Protein AF-A0A026WII8-F1 (afdb_monomer)

Secondary structure (DSSP, 8-state):
-HHHHHHHHHH--S--------HHHHHHHHHHHHHHHHHHHHHHHHHHH---TT----------------PPPPPPTT----TTBEEESSSS-EEEEEEEEEEPP-TTS---S-EEEEEEEETTS-EEEEETTS-EE-SS------GGGGGTEEEE-SSBEEE-HHHHHH-HHHHHHHHHHHHHHHHHTT-----TTSSS--

Sequence (202 aa):
MMICFFEKIVCRRGAQSELRIDLTHIYYGKELLPYVKHHYLKTVSQNFINCPAEHQVFEKSSHEEETYPLKPIKRKASMKYAVGMIVKFSPDVTGVIIGWLMRDYNPRVQYAGQIRAYIVLCEDNRIFSISGIHLEKVKTPQPLKNDVLGRYFSAFNGTHYIPNETVKRLYPDDLLYLTNQLSQIVKLRGFRILDTRELQGQ

pLDDT: mean 71.82, std 20.87, range [34.91, 97.31]

Radius of gyration: 23.25 Å; Cα contacts (8 Å, |Δi|>4): 223; chains: 1; bounding box: 36×68×74 Å

Structure (mmCIF, N/CA/C/O backbone):
data_AF-A0A026WII8-F1
#
_entry.id   AF-A0A026WII8-F1
#
loop_
_atom_site.group_PDB
_atom_site.id
_atom_site.type_symbol
_atom_site.label_atom_id
_atom_site.label_alt_id
_atom_site.label_comp_id
_atom_site.label_asym_id
_atom_site.label_entity_id
_atom_site.label_seq_id
_atom_site.pdbx_PDB_ins_code
_atom_site.Cartn_x
_atom_site.Cartn_y
_atom_site.Cartn_z
_atom_site.occupancy
_atom_site.B_iso_or_equiv
_atom_site.auth_seq_id
_atom_site.auth_comp_id
_atom_site.auth_asym_id
_atom_site.auth_atom_id
_atom_site.pdbx_PDB_model_num
ATOM 1 N N . MET A 1 1 ? -1.685 -22.660 -27.971 1.00 41.38 1 MET A N 1
ATOM 2 C CA . MET A 1 1 ? -1.730 -23.401 -26.684 1.00 41.38 1 MET A CA 1
ATOM 3 C C . MET A 1 1 ? -1.117 -22.613 -25.516 1.00 41.38 1 MET A C 1
ATOM 5 O O . MET A 1 1 ? -1.747 -22.553 -24.471 1.00 41.38 1 MET A O 1
ATOM 9 N N . MET A 1 2 ? 0.038 -21.943 -25.687 1.00 34.91 2 MET A N 1
ATOM 10 C CA . MET A 1 2 ? 0.696 -21.146 -24.627 1.00 34.91 2 MET A CA 1
ATOM 11 C C . MET A 1 2 ? -0.091 -19.911 -24.145 1.00 34.91 2 MET A C 1
ATOM 13 O O . MET A 1 2 ? -0.163 -19.678 -22.943 1.00 34.91 2 MET A O 1
ATOM 17 N N . ILE A 1 3 ? -0.738 -19.153 -25.043 1.00 42.28 3 ILE A N 1
ATOM 18 C CA . ILE A 1 3 ? -1.547 -17.978 -24.650 1.00 42.28 3 ILE A CA 1
ATOM 19 C C . ILE A 1 3 ? -2.743 -18.394 -23.792 1.00 42.28 3 ILE A C 1
ATOM 21 O O . ILE A 1 3 ? -2.975 -17.795 -22.752 1.00 42.28 3 ILE A O 1
ATOM 25 N N . CYS A 1 4 ? -3.436 -19.480 -24.149 1.00 37.16 4 CYS A N 1
ATOM 26 C CA . CYS A 1 4 ? -4.535 -20.007 -23.338 1.00 37.16 4 CYS A CA 1
ATOM 27 C C . CYS A 1 4 ? -4.068 -20.510 -21.963 1.00 37.16 4 CYS A C 1
ATOM 29 O O . CYS A 1 4 ? -4.865 -20.552 -21.033 1.00 37.16 4 CYS A O 1
ATOM 31 N N . PHE A 1 5 ? -2.799 -20.909 -21.816 1.00 40.34 5 PHE A N 1
ATOM 32 C CA . PHE A 1 5 ? -2.231 -21.306 -20.527 1.00 40.34 5 PHE A CA 1
ATOM 33 C C . PHE A 1 5 ? -1.920 -20.080 -19.657 1.00 40.34 5 PHE A C 1
ATOM 35 O O . PHE A 1 5 ? -2.303 -20.053 -18.491 1.00 40.34 5 PHE A O 1
ATOM 42 N N . PHE A 1 6 ? -1.333 -19.029 -20.239 1.00 40.75 6 PHE A N 1
ATOM 43 C CA . PHE A 1 6 ? -1.099 -17.752 -19.554 1.00 40.75 6 PHE A CA 1
ATOM 44 C C . PHE A 1 6 ? -2.408 -17.044 -19.183 1.00 40.75 6 PHE A C 1
ATOM 46 O O . PHE A 1 6 ? -2.563 -16.593 -18.052 1.00 40.75 6 PHE A O 1
ATOM 53 N N . GLU A 1 7 ? -3.395 -17.028 -20.082 1.00 40.00 7 GLU A N 1
ATOM 54 C CA . GLU A 1 7 ? -4.745 -16.541 -19.782 1.00 40.00 7 GLU A CA 1
ATOM 55 C C . GLU A 1 7 ? -5.414 -17.386 -18.696 1.00 40.00 7 GLU A C 1
ATOM 57 O O . GLU A 1 7 ? -6.027 -16.825 -17.801 1.00 40.00 7 GLU A O 1
ATOM 62 N N . LYS A 1 8 ? -5.242 -18.714 -18.677 1.00 44.44 8 LYS A N 1
ATOM 63 C CA . LYS A 1 8 ? -5.748 -19.555 -17.577 1.00 44.44 8 LYS A CA 1
ATOM 64 C C . LYS A 1 8 ? -5.049 -19.287 -16.238 1.00 44.44 8 LYS A C 1
ATOM 66 O O . LYS A 1 8 ? -5.700 -19.429 -15.208 1.00 44.44 8 LYS A O 1
ATOM 71 N N . ILE A 1 9 ? -3.772 -18.902 -16.224 1.00 48.31 9 ILE A N 1
ATOM 72 C CA . ILE A 1 9 ? -3.045 -18.524 -14.997 1.00 48.31 9 ILE A CA 1
ATOM 73 C C . ILE A 1 9 ? -3.503 -17.145 -14.500 1.00 48.31 9 ILE A C 1
ATOM 75 O O . ILE A 1 9 ? -3.768 -16.982 -13.313 1.00 48.31 9 ILE A O 1
ATOM 79 N N . VAL A 1 10 ? -3.663 -16.175 -15.404 1.00 45.31 10 VAL A N 1
ATOM 80 C CA . VAL A 1 10 ? -4.098 -14.806 -15.072 1.00 45.31 10 VAL A CA 1
ATOM 81 C C . VAL A 1 10 ? -5.605 -14.735 -14.757 1.00 45.31 10 VAL A C 1
ATOM 83 O O . VAL A 1 10 ? -6.020 -13.915 -13.937 1.00 45.31 10 VAL A O 1
ATOM 86 N N . CYS A 1 11 ? -6.434 -15.602 -15.353 1.00 44.03 11 CYS A N 1
ATOM 87 C CA . CYS A 1 11 ? -7.897 -15.607 -15.205 1.00 44.03 11 CYS A CA 1
ATOM 88 C C . CYS A 1 11 ? -8.459 -16.665 -14.240 1.00 44.03 11 CYS A C 1
ATOM 90 O O . CYS A 1 11 ? -9.682 -16.724 -14.088 1.00 44.03 11 CYS A O 1
ATOM 92 N N . ARG A 1 12 ? -7.647 -17.487 -13.553 1.00 45.19 12 ARG A N 1
ATOM 93 C CA . ARG A 1 12 ? -8.169 -18.385 -12.502 1.00 45.19 12 ARG A CA 1
ATOM 94 C C . ARG A 1 12 ? -8.623 -17.579 -11.275 1.00 45.19 12 ARG A C 1
ATOM 96 O O . ARG A 1 12 ? -7.909 -17.448 -10.285 1.00 45.19 12 ARG A O 1
ATOM 103 N N . ARG A 1 13 ? -9.866 -17.092 -11.310 1.00 48.19 13 ARG A N 1
ATOM 104 C CA . ARG A 1 13 ? -10.667 -16.870 -10.100 1.00 48.19 13 ARG A CA 1
ATOM 105 C C . ARG A 1 13 ? -11.191 -18.229 -9.638 1.00 48.19 13 ARG A C 1
ATOM 107 O O . ARG A 1 13 ? -12.112 -18.764 -10.237 1.00 48.19 13 ARG A O 1
ATOM 114 N N . GLY A 1 14 ? -10.594 -18.752 -8.570 1.00 44.56 14 GLY A N 1
ATOM 115 C CA . GLY A 1 14 ? -11.161 -19.832 -7.761 1.00 44.56 14 GLY A CA 1
ATOM 116 C C . GLY A 1 14 ? -10.923 -21.253 -8.277 1.00 44.56 14 GLY A C 1
ATOM 117 O O . GLY A 1 14 ? -11.651 -21.738 -9.130 1.00 44.56 14 GLY A O 1
ATOM 118 N N . ALA A 1 15 ? -9.936 -21.937 -7.695 1.00 34.94 15 ALA A N 1
ATOM 119 C CA . ALA A 1 15 ? -10.043 -23.311 -7.188 1.00 34.94 15 ALA A CA 1
ATOM 120 C C . ALA A 1 15 ? -8.717 -23.678 -6.499 1.00 34.94 15 ALA A C 1
ATOM 122 O O . ALA A 1 15 ? -7.643 -23.330 -6.982 1.00 34.94 15 ALA A O 1
ATOM 123 N N . GLN A 1 16 ? -8.831 -24.324 -5.343 1.00 43.03 16 GLN A N 1
ATOM 124 C CA . GLN A 1 16 ? -7.827 -24.487 -4.294 1.00 43.03 16 GLN A CA 1
ATOM 125 C C . GLN A 1 16 ? -6.459 -25.048 -4.726 1.00 43.03 16 GLN A C 1
ATOM 127 O O . GLN A 1 16 ? -6.373 -26.104 -5.341 1.00 43.03 16 GLN A O 1
ATOM 132 N N . SER A 1 17 ? -5.397 -24.364 -4.295 1.00 38.56 17 SER A N 1
ATOM 133 C CA . SER A 1 17 ? -4.226 -24.909 -3.586 1.00 38.56 17 SER A CA 1
ATOM 134 C C . SER A 1 17 ? -3.377 -23.714 -3.129 1.00 38.56 17 SER A C 1
ATOM 136 O O . SER A 1 17 ? -3.391 -22.667 -3.774 1.00 38.56 17 SER A O 1
ATOM 138 N N . GLU A 1 18 ? -2.705 -23.856 -1.998 1.00 42.31 18 GLU A N 1
ATOM 139 C CA . GLU A 1 18 ? -2.048 -22.855 -1.144 1.00 42.31 18 GLU A CA 1
ATOM 140 C C . GLU A 1 18 ? -0.829 -22.134 -1.767 1.00 42.31 18 GLU A C 1
ATOM 142 O O . GLU A 1 18 ? 0.189 -21.903 -1.122 1.00 42.31 18 GLU A O 1
ATOM 147 N N . LEU A 1 19 ? -0.905 -21.742 -3.037 1.00 46.34 19 LEU A N 1
ATOM 148 C CA . LEU A 1 19 ? 0.039 -20.804 -3.630 1.00 46.34 19 LEU A CA 1
ATOM 149 C C . LEU A 1 19 ? -0.371 -19.404 -3.187 1.00 46.34 19 LEU A C 1
ATOM 151 O O . LEU A 1 19 ? -1.350 -18.840 -3.673 1.00 46.34 19 LEU A O 1
ATOM 155 N N . ARG A 1 20 ? 0.376 -18.843 -2.236 1.00 54.59 20 ARG A N 1
ATOM 156 C CA . ARG A 1 20 ? 0.315 -17.423 -1.886 1.00 54.59 20 ARG A CA 1
ATOM 157 C C . ARG A 1 20 ? 0.662 -16.622 -3.145 1.00 54.59 20 ARG A C 1
ATOM 159 O O . ARG A 1 20 ? 1.833 -16.433 -3.454 1.00 54.59 20 ARG A O 1
ATOM 166 N N . ILE A 1 21 ? -0.357 -16.251 -3.917 1.00 67.19 21 ILE A N 1
ATOM 167 C CA . ILE A 1 21 ? -0.162 -15.662 -5.241 1.00 67.19 21 ILE A CA 1
ATOM 168 C C . ILE A 1 21 ? 0.461 -14.281 -5.060 1.00 67.19 21 ILE A C 1
ATOM 170 O O . ILE A 1 21 ? -0.118 -13.405 -4.417 1.00 67.19 21 ILE A O 1
ATOM 174 N N . ASP A 1 22 ? 1.660 -14.117 -5.604 1.00 87.25 22 ASP A N 1
ATOM 175 C CA . ASP A 1 22 ? 2.407 -12.874 -5.523 1.00 87.25 22 ASP A CA 1
ATOM 176 C C . ASP A 1 22 ? 1.768 -11.821 -6.441 1.00 87.25 22 ASP A C 1
ATOM 178 O O . ASP A 1 22 ? 1.736 -11.968 -7.667 1.00 87.25 22 ASP A O 1
ATOM 182 N N . LEU A 1 23 ? 1.261 -10.748 -5.833 1.00 85.94 23 LEU A N 1
ATOM 183 C CA . LEU A 1 23 ? 0.620 -9.623 -6.508 1.00 85.94 23 LEU A CA 1
ATOM 184 C C . LEU A 1 23 ? 1.538 -8.990 -7.560 1.00 85.94 23 LEU A C 1
ATOM 186 O O . LEU A 1 23 ? 1.049 -8.545 -8.597 1.00 85.94 23 LEU A O 1
ATOM 190 N N . THR A 1 24 ? 2.853 -8.984 -7.332 1.00 85.44 24 THR A N 1
ATOM 191 C CA . THR A 1 24 ? 3.842 -8.471 -8.284 1.00 85.44 24 THR A CA 1
ATOM 192 C C . THR A 1 24 ? 3.860 -9.299 -9.561 1.00 85.44 24 THR A C 1
ATOM 194 O O . THR A 1 24 ? 3.776 -8.741 -10.656 1.00 85.44 24 THR A O 1
ATOM 197 N N . HIS A 1 25 ? 3.864 -10.626 -9.442 1.00 83.12 25 HIS A N 1
ATOM 198 C CA . HIS A 1 25 ? 3.807 -11.513 -10.603 1.00 83.12 25 HIS A CA 1
ATOM 199 C C . HIS A 1 25 ? 2.474 -11.395 -11.352 1.00 83.12 25 HIS A C 1
ATOM 201 O O . HIS A 1 25 ? 2.468 -11.372 -12.582 1.00 83.12 25 HIS A O 1
ATOM 207 N N . ILE A 1 26 ? 1.350 -11.261 -10.634 1.00 83.19 26 ILE A N 1
ATOM 208 C CA . ILE A 1 26 ? 0.038 -11.022 -11.261 1.00 83.19 26 ILE A CA 1
ATOM 209 C C . ILE A 1 26 ? 0.060 -9.716 -12.060 1.00 83.19 26 ILE A C 1
ATOM 211 O O . ILE A 1 26 ? -0.383 -9.694 -13.209 1.00 83.19 26 ILE A O 1
ATOM 215 N N . TYR A 1 27 ? 0.562 -8.635 -11.458 1.00 87.50 27 TYR A N 1
ATOM 216 C CA . TYR A 1 27 ? 0.594 -7.313 -12.076 1.00 87.50 27 TYR A CA 1
ATOM 217 C C . TYR A 1 27 ? 1.439 -7.311 -13.348 1.00 87.50 27 TYR A C 1
ATOM 219 O O . TYR A 1 27 ? 0.919 -7.012 -14.420 1.00 87.50 27 TYR A O 1
ATOM 227 N N . TYR A 1 28 ? 2.702 -7.738 -13.271 1.00 82.69 28 TYR A N 1
ATOM 228 C CA . TYR A 1 28 ? 3.558 -7.782 -14.458 1.00 82.69 28 TYR A CA 1
ATOM 229 C C . TYR A 1 28 ? 3.072 -8.804 -15.489 1.00 82.69 28 TYR A C 1
ATOM 231 O O . TYR A 1 28 ? 3.185 -8.560 -16.686 1.00 82.69 28 TYR A O 1
ATOM 239 N N . GLY A 1 29 ? 2.447 -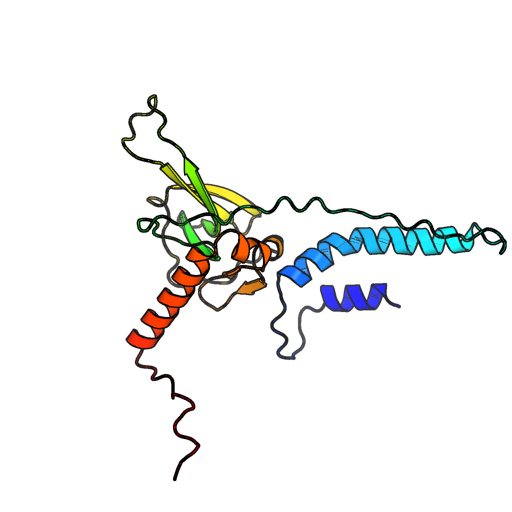9.903 -15.058 1.00 81.00 29 GLY A N 1
ATOM 240 C CA . GLY A 1 29 ? 1.775 -10.831 -15.964 1.00 81.00 29 GLY A CA 1
ATOM 241 C C . GLY A 1 29 ? 0.661 -10.159 -16.775 1.00 81.00 29 GLY A C 1
ATOM 242 O O . GLY A 1 29 ? 0.572 -10.384 -17.981 1.00 81.00 29 GLY A O 1
ATOM 243 N N . LYS A 1 30 ? -0.155 -9.302 -16.145 1.00 83.12 30 LYS A N 1
ATOM 244 C CA . LYS A 1 30 ? -1.197 -8.509 -16.823 1.00 83.12 30 LYS A CA 1
ATOM 245 C C . LYS A 1 30 ? -0.606 -7.438 -17.741 1.00 83.12 30 LYS A C 1
ATOM 247 O O . LYS A 1 30 ? -1.070 -7.320 -18.870 1.00 83.12 30 LYS A O 1
ATOM 252 N N . GLU A 1 31 ? 0.415 -6.710 -17.291 1.00 82.38 31 GLU A N 1
ATOM 253 C CA . GLU A 1 31 ? 1.078 -5.654 -18.077 1.00 82.38 31 GLU A CA 1
ATOM 254 C C . GLU A 1 31 ? 1.795 -6.204 -19.315 1.00 82.38 31 GLU A C 1
ATOM 256 O O . GLU A 1 31 ? 1.774 -5.583 -20.374 1.00 82.38 31 GLU A O 1
ATOM 261 N N . LEU A 1 32 ? 2.403 -7.389 -19.211 1.00 79.62 32 LEU A N 1
ATOM 262 C CA . LEU A 1 32 ? 3.123 -8.023 -20.317 1.00 79.62 32 LEU A CA 1
ATOM 263 C C . LEU A 1 32 ? 2.196 -8.763 -21.286 1.00 79.62 32 LEU A C 1
ATOM 265 O O . LEU A 1 32 ? 2.570 -8.987 -22.439 1.00 79.62 32 LEU A O 1
ATOM 269 N N . LEU A 1 33 ? 0.983 -9.133 -20.863 1.00 77.75 33 LEU A N 1
ATOM 270 C CA . LEU A 1 33 ? 0.059 -9.921 -21.681 1.00 77.75 33 LEU A CA 1
ATOM 271 C C . LEU A 1 33 ? -0.256 -9.272 -23.046 1.00 77.75 33 LEU A C 1
ATOM 273 O O . LEU A 1 33 ? -0.216 -9.996 -24.043 1.00 77.75 33 LEU A O 1
ATOM 277 N N . PRO A 1 34 ? -0.524 -7.954 -23.157 1.00 80.06 34 PRO A N 1
ATOM 278 C CA . PRO A 1 34 ? -0.707 -7.290 -24.445 1.00 80.06 34 PRO A CA 1
ATOM 279 C C . PRO A 1 34 ? 0.519 -7.402 -25.354 1.00 80.06 34 PRO A C 1
ATOM 281 O O . PRO A 1 34 ? 0.360 -7.669 -26.541 1.00 80.06 34 PRO A O 1
ATOM 284 N N . TYR A 1 35 ? 1.730 -7.264 -24.807 1.00 73.62 35 TYR A N 1
ATOM 285 C CA . TYR A 1 35 ? 2.976 -7.360 -25.573 1.00 73.62 35 TYR A CA 1
ATOM 286 C C . TYR A 1 35 ? 3.233 -8.781 -26.058 1.00 73.62 35 TYR A C 1
ATOM 288 O O . TYR A 1 35 ? 3.557 -8.979 -27.225 1.00 73.62 35 TYR A O 1
ATOM 296 N N . VAL A 1 36 ? 3.019 -9.781 -25.200 1.00 75.06 36 VAL A N 1
ATOM 297 C CA . VAL A 1 36 ? 3.140 -11.196 -25.579 1.00 75.06 36 VAL A CA 1
ATOM 298 C C . VAL A 1 36 ? 2.096 -11.556 -26.633 1.00 75.06 36 VAL A C 1
ATOM 300 O O . VAL A 1 36 ? 2.429 -12.223 -27.609 1.00 75.06 36 VAL A O 1
ATOM 303 N N . LYS A 1 37 ? 0.851 -11.080 -26.494 1.00 72.19 37 LYS A N 1
ATOM 304 C CA . LYS A 1 37 ? -0.195 -11.255 -27.513 1.00 72.19 37 LYS A CA 1
ATOM 305 C C . LYS A 1 37 ? 0.191 -10.580 -28.824 1.00 72.19 37 LYS A C 1
ATOM 307 O O . LYS A 1 37 ? 0.116 -11.221 -29.865 1.00 72.19 37 LYS A O 1
ATOM 312 N N . HIS A 1 38 ? 0.633 -9.326 -28.777 1.00 74.12 38 HIS A N 1
ATOM 313 C CA . HIS A 1 38 ? 1.055 -8.582 -29.957 1.00 74.12 38 HIS A CA 1
ATOM 314 C C . HIS A 1 38 ? 2.227 -9.272 -30.654 1.00 74.12 38 HIS A C 1
ATOM 316 O O . HIS A 1 38 ? 2.142 -9.541 -31.846 1.00 74.12 38 HIS A O 1
ATOM 322 N N . HIS A 1 39 ? 3.285 -9.625 -29.921 1.00 64.88 39 HIS A N 1
ATOM 323 C CA . HIS A 1 39 ? 4.454 -10.287 -30.483 1.00 64.88 39 HIS A CA 1
ATOM 324 C C . HIS A 1 39 ? 4.106 -11.676 -31.008 1.00 64.88 39 HIS A C 1
ATOM 326 O O . HIS A 1 39 ? 4.473 -11.980 -32.127 1.00 64.88 39 HIS A O 1
ATOM 332 N N . TYR A 1 40 ? 3.357 -12.502 -30.274 1.00 65.56 40 TYR A N 1
ATOM 333 C CA . TYR A 1 40 ? 2.961 -13.831 -30.747 1.00 65.56 40 TYR A CA 1
ATOM 334 C C . TYR A 1 40 ? 2.080 -13.764 -31.997 1.00 65.56 40 TYR A C 1
ATOM 336 O O . TYR A 1 40 ? 2.335 -14.484 -32.955 1.00 65.56 40 TYR A O 1
ATOM 344 N N . LEU A 1 41 ? 1.075 -12.882 -32.028 1.00 59.03 41 LEU A N 1
ATOM 345 C CA . LEU A 1 41 ? 0.226 -12.696 -33.210 1.00 59.03 41 LEU A CA 1
ATOM 346 C C . LEU A 1 41 ? 1.025 -12.112 -34.382 1.00 59.03 41 LEU A C 1
ATOM 348 O O . LEU A 1 41 ? 0.814 -12.522 -35.522 1.00 59.03 41 LEU A O 1
ATOM 352 N N . LYS A 1 42 ? 1.993 -11.230 -34.103 1.00 59.41 42 LYS A N 1
ATOM 353 C CA . LYS A 1 42 ? 2.952 -10.724 -35.089 1.00 59.41 42 LYS A CA 1
ATOM 354 C C . LYS A 1 42 ? 3.848 -11.849 -35.609 1.00 59.41 42 LYS A C 1
ATOM 356 O O . LYS A 1 42 ? 3.972 -11.969 -36.814 1.00 59.41 42 LYS A O 1
ATOM 361 N N . THR A 1 43 ? 4.392 -12.721 -34.758 1.00 55.75 43 THR A N 1
ATOM 362 C CA . THR A 1 43 ? 5.215 -13.876 -35.159 1.00 55.75 43 THR A CA 1
ATOM 363 C C . THR A 1 43 ? 4.404 -14.881 -35.974 1.00 55.75 43 THR A C 1
ATOM 365 O O . THR A 1 43 ? 4.873 -15.330 -37.008 1.00 55.75 43 THR A O 1
ATOM 368 N N . VAL A 1 44 ? 3.172 -15.203 -35.573 1.00 55.06 44 VAL A N 1
ATOM 369 C CA . VAL A 1 44 ? 2.296 -16.127 -36.315 1.00 55.06 44 VAL A CA 1
ATOM 370 C C . VAL A 1 44 ? 1.899 -15.549 -37.680 1.00 55.06 44 VAL A C 1
ATOM 372 O O . VAL A 1 44 ? 1.921 -16.278 -38.667 1.00 55.06 44 VAL A O 1
ATOM 375 N N . SER A 1 45 ? 1.611 -14.245 -37.758 1.00 50.00 45 SER A N 1
ATOM 376 C CA . SER A 1 45 ? 1.332 -13.548 -39.022 1.00 50.00 45 SER A CA 1
ATOM 377 C C . SER A 1 45 ? 2.578 -13.464 -39.918 1.00 50.00 45 SER A C 1
ATOM 379 O O . SER A 1 45 ? 2.522 -13.780 -41.102 1.00 50.00 45 SER A O 1
ATOM 381 N N . GLN A 1 46 ? 3.745 -13.142 -39.350 1.00 45.34 46 GLN A N 1
ATOM 382 C CA . GLN A 1 46 ? 5.007 -13.041 -40.089 1.00 45.34 46 GLN A CA 1
ATOM 383 C C . GLN A 1 46 ? 5.521 -14.407 -40.575 1.00 45.34 46 GLN A C 1
ATOM 385 O O . GLN A 1 46 ? 6.039 -14.498 -41.685 1.00 45.34 46 GLN A O 1
ATOM 390 N N . ASN A 1 47 ? 5.327 -15.472 -39.787 1.00 55.22 47 ASN A N 1
ATOM 391 C CA . ASN A 1 47 ? 5.654 -16.856 -40.158 1.00 55.22 47 ASN A CA 1
ATOM 392 C C . ASN A 1 47 ? 4.814 -17.356 -41.338 1.00 55.22 47 ASN A C 1
ATOM 394 O O . ASN A 1 47 ? 5.252 -18.240 -42.068 1.00 55.22 47 ASN A O 1
ATOM 398 N N . PHE A 1 48 ? 3.619 -16.797 -41.524 1.00 46.94 48 PHE A N 1
ATOM 399 C CA . PHE A 1 48 ? 2.762 -17.091 -42.666 1.00 46.94 48 PHE A CA 1
ATOM 400 C C . PHE A 1 48 ? 3.172 -16.298 -43.921 1.00 46.94 48 PHE A C 1
ATOM 402 O O . PHE A 1 48 ? 2.963 -16.768 -45.033 1.00 46.94 48 PHE A O 1
ATOM 409 N N . ILE A 1 49 ? 3.775 -15.113 -43.752 1.00 51.22 49 ILE A N 1
ATOM 410 C CA . ILE A 1 49 ? 4.092 -14.187 -44.854 1.00 51.22 49 ILE A CA 1
ATOM 411 C C . ILE A 1 49 ? 5.523 -14.377 -45.417 1.00 51.22 49 ILE A C 1
ATOM 413 O O . ILE A 1 49 ? 5.725 -14.131 -46.601 1.00 51.22 49 ILE A O 1
ATOM 417 N N . ASN A 1 50 ? 6.513 -14.839 -44.633 1.00 54.25 50 ASN A N 1
ATOM 418 C CA . ASN A 1 50 ? 7.946 -14.689 -44.977 1.00 54.25 50 ASN A CA 1
ATOM 419 C C . ASN A 1 50 ? 8.822 -15.973 -44.964 1.00 54.25 50 ASN A C 1
ATOM 421 O O . ASN A 1 50 ? 9.927 -15.941 -44.427 1.00 54.25 50 ASN A O 1
ATOM 425 N N . CYS A 1 51 ? 8.424 -17.103 -45.558 1.00 46.78 51 CYS A N 1
ATOM 426 C CA . CYS A 1 51 ? 9.359 -18.239 -45.705 1.00 46.78 51 CYS A CA 1
ATO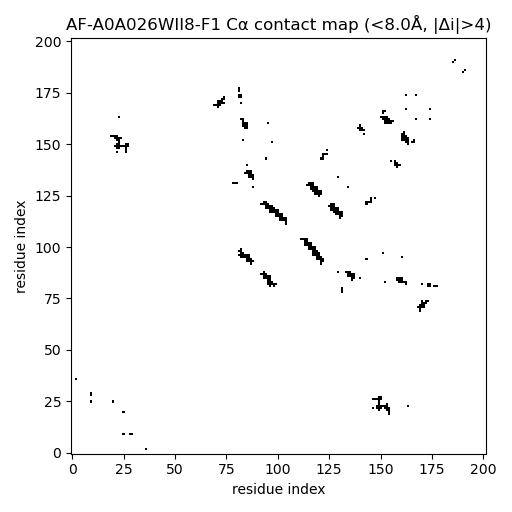M 427 C C . CYS A 1 51 ? 10.021 -18.265 -47.097 1.00 46.78 51 CYS A C 1
ATOM 429 O O . CYS A 1 51 ? 9.392 -18.688 -48.067 1.00 46.78 51 CYS A O 1
ATOM 431 N N . PRO A 1 52 ? 11.283 -17.804 -47.198 1.00 49.22 52 PRO A N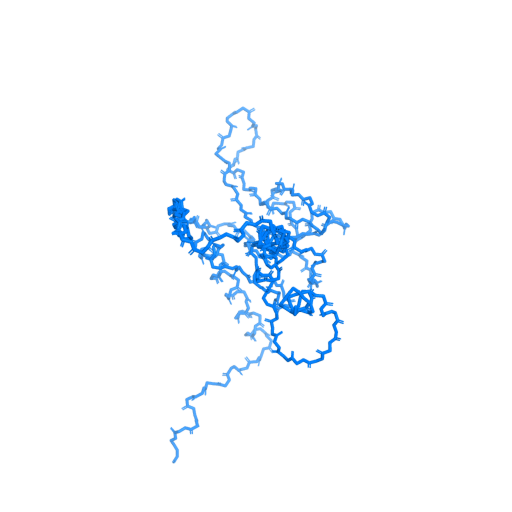 1
ATOM 432 C CA . PRO A 1 52 ? 12.361 -18.674 -47.684 1.00 49.22 52 PRO A CA 1
ATOM 433 C C . PRO A 1 52 ? 13.525 -18.794 -46.684 1.00 49.22 52 PRO A C 1
ATOM 435 O O . PRO A 1 52 ? 13.818 -17.883 -45.910 1.00 49.22 52 PRO A O 1
ATOM 438 N N . ALA A 1 53 ? 14.183 -19.953 -46.711 1.00 51.56 53 ALA A N 1
ATOM 439 C CA . ALA A 1 53 ? 14.950 -20.525 -45.600 1.00 51.56 53 ALA A CA 1
ATOM 440 C C . ALA A 1 53 ? 16.339 -19.911 -45.320 1.00 51.56 53 ALA A C 1
ATOM 442 O O . ALA A 1 53 ? 16.982 -20.289 -44.347 1.00 51.56 53 ALA A O 1
ATOM 443 N N . GLU A 1 54 ? 16.824 -18.982 -46.140 1.00 50.41 54 GLU A N 1
ATOM 444 C CA . GLU A 1 54 ? 18.266 -18.696 -46.227 1.00 50.41 54 GLU A CA 1
ATOM 445 C C . GLU A 1 54 ? 18.715 -17.451 -45.434 1.00 50.41 54 GLU A C 1
ATOM 447 O O . GLU A 1 54 ? 19.907 -17.189 -45.321 1.00 50.41 54 GLU A O 1
ATOM 452 N N . HIS A 1 55 ? 17.786 -16.684 -44.845 1.00 50.78 55 HIS A N 1
ATOM 453 C CA . HIS A 1 55 ? 18.083 -15.358 -44.266 1.00 50.78 55 HIS A CA 1
ATOM 454 C C . HIS A 1 55 ? 17.586 -15.132 -42.825 1.00 50.78 55 HIS A C 1
ATOM 456 O O . HIS A 1 55 ? 17.518 -13.995 -42.360 1.00 50.78 55 HIS A O 1
ATOM 462 N N . GLN A 1 56 ? 17.247 -16.181 -42.074 1.00 49.62 56 GLN A N 1
ATOM 463 C CA . GLN A 1 56 ? 16.807 -16.029 -40.680 1.00 49.62 56 GLN A CA 1
ATOM 464 C C . GLN A 1 56 ? 18.000 -15.902 -39.714 1.00 49.62 56 GLN A C 1
ATOM 466 O O . GLN A 1 56 ? 18.336 -16.844 -39.002 1.00 49.62 56 GLN A O 1
ATOM 471 N N . VAL A 1 57 ? 18.633 -14.725 -39.663 1.00 53.56 57 VAL A N 1
ATOM 472 C CA . VAL A 1 57 ? 19.578 -14.364 -38.590 1.00 53.56 57 VAL A CA 1
ATOM 473 C C . VAL A 1 57 ? 18.882 -13.418 -37.612 1.00 53.56 57 VAL A C 1
ATOM 475 O O . VAL A 1 57 ? 18.348 -12.381 -37.994 1.00 53.56 57 VAL A O 1
ATOM 478 N N . PHE A 1 58 ? 18.849 -13.818 -36.342 1.00 41.75 58 PHE A N 1
ATOM 479 C CA . PHE A 1 58 ? 18.133 -13.142 -35.264 1.00 41.75 58 PHE A CA 1
ATOM 480 C C . PHE A 1 58 ? 19.055 -12.119 -34.586 1.00 41.75 58 PHE A C 1
ATOM 482 O O . PHE A 1 58 ? 19.962 -12.503 -33.847 1.00 41.75 58 PHE A O 1
ATOM 489 N N . GLU A 1 59 ? 18.841 -10.822 -34.816 1.00 48.00 59 GLU A N 1
ATOM 490 C CA . GLU A 1 59 ? 19.518 -9.789 -34.027 1.00 48.00 59 GLU A CA 1
ATOM 491 C C . GLU A 1 59 ? 18.920 -9.713 -32.619 1.00 48.00 59 GLU A C 1
ATOM 493 O O . GLU A 1 59 ? 17.714 -9.570 -32.411 1.00 48.00 59 GLU A O 1
ATOM 498 N N . LYS A 1 60 ? 19.802 -9.840 -31.630 1.00 46.56 60 LYS A N 1
ATOM 499 C CA . LYS A 1 60 ? 19.482 -9.821 -30.207 1.00 46.56 60 LYS A CA 1
ATOM 500 C C . LYS A 1 60 ? 19.439 -8.360 -29.754 1.00 46.56 60 LYS A C 1
ATOM 502 O O . LYS A 1 60 ? 20.485 -7.745 -29.579 1.00 46.56 60 LYS A O 1
ATOM 507 N N . SER A 1 61 ? 18.250 -7.796 -29.553 1.00 37.78 61 SER A N 1
ATOM 508 C CA . SER A 1 61 ? 18.117 -6.460 -28.964 1.00 37.78 61 SER A CA 1
ATOM 509 C C . SER A 1 61 ? 18.382 -6.522 -27.456 1.00 37.78 61 SER A C 1
ATOM 511 O O . SER A 1 61 ? 17.563 -7.027 -26.684 1.00 37.78 61 SER A O 1
ATOM 513 N N . SER A 1 62 ? 19.539 -6.016 -27.036 1.00 41.31 62 SER A N 1
ATOM 514 C CA . SER A 1 62 ? 19.874 -5.714 -25.647 1.00 41.31 62 SER A CA 1
ATOM 515 C C . SER A 1 62 ? 19.087 -4.485 -25.190 1.00 41.31 62 SER A C 1
ATOM 517 O O . SER A 1 62 ? 19.479 -3.350 -25.447 1.00 41.31 62 SER A O 1
ATOM 519 N N . HIS A 1 63 ? 17.967 -4.701 -24.502 1.00 38.22 63 HIS A N 1
ATOM 520 C CA . HIS A 1 63 ? 17.430 -3.670 -23.622 1.00 38.22 63 HIS A CA 1
ATOM 521 C C . HIS A 1 63 ? 18.279 -3.670 -22.353 1.00 38.22 63 HIS A C 1
ATOM 523 O O . HIS A 1 63 ? 18.037 -4.443 -21.427 1.00 38.22 63 HIS A O 1
ATOM 529 N N . GLU A 1 64 ? 19.316 -2.838 -22.340 1.00 39.25 64 GLU A N 1
ATOM 530 C CA . GLU A 1 64 ? 19.955 -2.422 -21.099 1.00 39.25 64 GLU A CA 1
ATOM 531 C C . GLU A 1 64 ? 18.960 -1.516 -20.372 1.00 39.25 64 GLU A C 1
ATOM 533 O O . GLU A 1 64 ? 18.779 -0.343 -20.689 1.00 39.25 64 GLU A O 1
ATOM 538 N N . GLU A 1 65 ? 18.222 -2.111 -19.440 1.00 45.53 65 GLU A N 1
ATOM 539 C CA . GLU A 1 65 ? 17.427 -1.376 -18.469 1.00 45.53 65 GLU A CA 1
ATOM 540 C C . GLU A 1 65 ? 18.427 -0.629 -17.575 1.00 45.53 65 GLU A C 1
ATOM 542 O O . GLU A 1 65 ? 19.042 -1.227 -16.687 1.00 45.53 65 GLU A O 1
ATOM 547 N N . GLU A 1 66 ? 18.657 0.660 -17.850 1.00 38.81 66 GLU A N 1
ATOM 548 C CA . GLU A 1 66 ? 19.476 1.541 -17.012 1.00 38.81 66 GLU A CA 1
ATOM 549 C C . GLU A 1 66 ? 18.871 1.609 -15.602 1.00 38.81 66 GLU A C 1
ATOM 551 O O . GLU A 1 66 ? 18.069 2.476 -15.246 1.00 38.81 66 GLU A O 1
ATOM 556 N N . THR A 1 67 ? 19.244 0.643 -14.770 1.00 43.34 67 THR A N 1
ATOM 557 C CA . THR A 1 67 ? 18.896 0.596 -13.360 1.00 43.34 67 THR A CA 1
ATOM 558 C C . THR A 1 67 ? 19.813 1.580 -12.655 1.00 43.34 67 THR A C 1
ATOM 560 O O . THR A 1 67 ? 20.875 1.206 -12.162 1.00 43.34 67 THR A O 1
ATOM 563 N N . TYR A 1 68 ? 19.426 2.854 -12.600 1.00 42.69 68 TYR A N 1
ATOM 564 C CA . TYR A 1 68 ? 20.054 3.790 -11.672 1.00 42.69 68 TYR A CA 1
ATOM 565 C C . TYR A 1 68 ? 19.856 3.227 -10.259 1.00 42.69 68 TYR A C 1
ATOM 567 O O . TYR A 1 68 ? 18.706 3.088 -9.826 1.00 42.69 68 TYR A O 1
ATOM 575 N N . PRO A 1 69 ? 20.925 2.862 -9.526 1.00 48.50 69 PRO A N 1
ATOM 576 C CA . PRO A 1 69 ? 20.778 2.324 -8.185 1.00 48.50 69 PRO A CA 1
ATOM 577 C C . PRO A 1 69 ? 20.220 3.429 -7.289 1.00 48.50 69 PRO A C 1
ATOM 579 O O . PRO A 1 69 ? 20.941 4.324 -6.839 1.00 48.50 69 PRO A O 1
ATOM 582 N N . LEU A 1 70 ? 18.907 3.388 -7.055 1.00 66.44 70 LEU A N 1
ATOM 583 C CA . LEU A 1 70 ? 18.251 4.293 -6.127 1.00 66.44 70 LEU A CA 1
ATOM 584 C C . LEU A 1 70 ? 18.839 4.025 -4.745 1.00 66.44 70 LEU A C 1
ATOM 586 O O . LEU A 1 70 ? 18.686 2.938 -4.184 1.00 66.44 70 LEU A O 1
ATOM 590 N N . LYS A 1 71 ? 19.556 5.017 -4.212 1.00 78.12 71 LYS A N 1
ATOM 591 C CA . LYS A 1 71 ? 20.106 4.937 -2.861 1.00 78.12 71 LYS A CA 1
ATOM 592 C C . LYS A 1 71 ? 18.951 4.697 -1.879 1.00 78.12 71 LYS A C 1
ATOM 594 O O . LYS A 1 71 ? 17.951 5.415 -1.966 1.00 78.12 71 LYS A O 1
ATOM 599 N N . PRO A 1 72 ? 19.083 3.740 -0.944 1.00 83.81 72 PRO A N 1
ATOM 600 C CA . PRO A 1 72 ? 18.063 3.497 0.065 1.00 83.81 72 PRO A CA 1
ATOM 601 C C . PRO A 1 72 ? 17.715 4.775 0.826 1.00 83.81 72 PRO A C 1
ATOM 603 O O . PRO A 1 72 ? 18.601 5.529 1.249 1.00 83.81 72 PRO A O 1
ATOM 606 N N . ILE A 1 73 ? 16.422 5.017 1.004 1.00 84.81 73 ILE A N 1
ATOM 607 C CA . ILE A 1 73 ? 15.920 6.199 1.691 1.00 84.81 73 ILE A CA 1
ATOM 608 C C . ILE A 1 73 ? 15.904 5.907 3.192 1.00 84.81 73 ILE A C 1
ATOM 610 O O . ILE A 1 73 ? 15.318 4.925 3.644 1.00 84.81 73 ILE A O 1
ATOM 614 N N . LYS A 1 74 ? 16.547 6.781 3.973 1.00 84.50 74 LYS A N 1
ATOM 615 C CA . LYS A 1 74 ? 16.634 6.642 5.432 1.00 84.50 74 LYS A CA 1
ATOM 616 C C . LYS A 1 74 ? 15.410 7.224 6.120 1.00 84.50 74 LYS A C 1
ATOM 618 O O . LYS A 1 74 ? 15.125 8.420 5.986 1.00 84.50 74 LYS A O 1
ATOM 623 N N . ARG A 1 75 ? 14.725 6.401 6.909 1.00 85.56 75 ARG A N 1
ATOM 624 C CA . ARG A 1 75 ? 13.555 6.806 7.692 1.00 85.56 75 ARG A CA 1
ATOM 625 C C . ARG A 1 75 ? 13.968 7.707 8.859 1.00 85.56 75 ARG A C 1
ATOM 627 O O . ARG A 1 75 ? 14.962 7.461 9.539 1.00 85.56 75 ARG A O 1
ATOM 634 N N . LYS A 1 76 ? 13.164 8.731 9.163 1.00 83.88 76 LYS A N 1
ATOM 635 C CA . LYS A 1 76 ? 13.303 9.487 10.422 1.00 83.88 76 LYS A CA 1
ATOM 636 C C . LYS A 1 76 ? 12.530 8.804 11.550 1.00 83.88 76 LYS A C 1
ATOM 638 O O . LYS A 1 76 ? 11.376 8.427 11.366 1.00 83.88 76 LYS A O 1
ATOM 643 N N . ALA A 1 77 ? 13.115 8.743 12.747 1.00 80.69 77 ALA A N 1
ATOM 644 C CA . ALA A 1 77 ? 12.511 8.089 13.916 1.00 80.69 77 ALA A CA 1
ATOM 645 C C . ALA A 1 77 ? 11.114 8.630 14.295 1.00 80.69 77 ALA A C 1
ATOM 647 O O . ALA A 1 77 ? 10.286 7.895 14.819 1.00 80.69 77 ALA A O 1
ATOM 648 N N . SER A 1 78 ? 10.815 9.897 13.984 1.00 80.25 78 SER A N 1
ATOM 649 C CA . SER A 1 78 ? 9.517 10.532 14.260 1.00 80.25 78 SER A CA 1
ATOM 650 C C . SER A 1 78 ? 8.397 10.166 13.277 1.00 80.25 78 SER A C 1
ATOM 652 O O . SER A 1 78 ? 7.264 10.640 13.419 1.00 80.25 78 SER A O 1
ATOM 654 N N . MET A 1 79 ? 8.681 9.361 12.250 1.00 85.12 79 MET A N 1
ATOM 655 C CA . MET A 1 79 ? 7.669 8.920 11.295 1.00 85.12 79 MET A CA 1
ATOM 656 C C . MET A 1 79 ? 6.725 7.899 11.939 1.00 85.12 79 MET A C 1
ATOM 658 O O . MET A 1 79 ? 7.147 6.858 12.438 1.00 85.12 79 MET A O 1
ATOM 662 N N . LYS A 1 80 ? 5.423 8.199 11.890 1.00 89.25 80 LYS A N 1
ATOM 663 C CA . LYS A 1 80 ? 4.356 7.390 12.497 1.00 89.25 80 LYS A CA 1
ATOM 664 C C . LYS A 1 80 ? 3.945 6.179 11.661 1.00 89.25 80 LYS A C 1
ATOM 666 O O . LYS A 1 80 ? 3.496 5.192 12.224 1.00 89.25 80 LYS A O 1
ATOM 671 N N . TYR A 1 81 ? 4.072 6.267 10.338 1.00 93.00 81 TYR A N 1
ATOM 672 C CA . TYR A 1 81 ? 3.569 5.251 9.415 1.00 93.00 81 TYR A CA 1
ATOM 673 C C . TYR A 1 81 ? 4.664 4.752 8.482 1.00 93.00 81 TYR A C 1
ATOM 675 O O . TYR A 1 81 ? 5.636 5.468 8.238 1.00 93.00 81 TYR A O 1
ATOM 683 N N . ALA A 1 82 ? 4.521 3.533 7.985 1.00 94.56 82 ALA A N 1
ATOM 684 C CA . ALA A 1 82 ? 5.466 2.877 7.093 1.00 94.56 82 ALA A CA 1
ATOM 685 C C . ALA A 1 82 ? 4.796 2.507 5.766 1.00 94.56 82 ALA A C 1
ATOM 687 O O . ALA A 1 82 ? 3.574 2.330 5.704 1.00 94.56 82 ALA A O 1
ATOM 688 N N . VAL A 1 83 ? 5.604 2.383 4.717 1.00 95.62 83 VAL A N 1
ATOM 689 C CA . VAL A 1 83 ? 5.188 1.832 3.426 1.00 95.62 83 VAL A CA 1
ATOM 690 C C . VAL A 1 83 ? 4.564 0.451 3.631 1.00 95.62 83 VAL A C 1
ATOM 692 O O . VAL A 1 83 ? 5.086 -0.368 4.378 1.00 95.62 83 VAL A O 1
ATOM 695 N N . GLY A 1 84 ? 3.417 0.213 2.998 1.00 95.62 84 GLY A N 1
ATOM 696 C CA . GLY A 1 84 ? 2.610 -0.999 3.142 1.00 95.62 84 GLY A CA 1
ATOM 697 C C . GLY A 1 84 ? 1.490 -0.904 4.181 1.00 95.62 84 GLY A C 1
ATOM 698 O O . GLY A 1 84 ? 0.590 -1.746 4.173 1.00 95.62 84 GLY A O 1
ATOM 699 N N . MET A 1 85 ? 1.475 0.112 5.053 1.00 96.00 85 MET A N 1
ATOM 700 C CA . MET A 1 85 ? 0.379 0.290 6.015 1.00 96.00 85 MET A CA 1
ATOM 701 C C . MET A 1 85 ? -0.909 0.766 5.338 1.00 96.00 85 MET A C 1
ATOM 703 O O . MET A 1 85 ? -0.880 1.666 4.498 1.00 96.00 85 MET A O 1
ATOM 707 N N . ILE A 1 86 ? -2.040 0.205 5.775 1.00 96.38 86 ILE A N 1
ATOM 708 C CA . ILE A 1 86 ? -3.378 0.662 5.390 1.00 96.38 86 ILE A CA 1
ATOM 709 C C . ILE A 1 86 ? -3.825 1.783 6.334 1.00 96.38 86 ILE A C 1
ATOM 711 O O . ILE A 1 86 ? -3.833 1.629 7.562 1.00 96.38 86 ILE A O 1
ATOM 715 N N . VAL A 1 87 ? -4.192 2.916 5.746 1.00 96.31 87 VAL A N 1
ATOM 716 C CA . VAL A 1 87 ? -4.571 4.152 6.433 1.00 96.31 87 VAL A CA 1
ATOM 717 C C . VAL A 1 87 ? -5.838 4.739 5.826 1.00 96.31 87 VAL A C 1
ATOM 719 O O . VAL A 1 87 ? -6.192 4.441 4.686 1.00 96.31 87 VAL A O 1
ATOM 722 N N . LYS A 1 88 ? -6.502 5.604 6.585 1.00 95.56 88 LYS A N 1
ATOM 723 C CA . LYS A 1 88 ? -7.609 6.435 6.111 1.00 95.56 88 LYS A CA 1
ATOM 724 C C . LYS A 1 88 ? -7.341 7.899 6.451 1.00 95.56 88 LYS A C 1
ATOM 726 O O . LYS A 1 88 ? -6.658 8.184 7.435 1.00 95.56 88 LYS A O 1
ATOM 731 N N . PHE A 1 89 ? -7.855 8.808 5.635 1.00 91.69 89 PHE A N 1
ATOM 732 C CA . PHE A 1 89 ? -7.804 10.260 5.883 1.00 91.69 89 PHE A CA 1
ATOM 733 C C . PHE A 1 89 ? -9.180 10.926 5.808 1.00 91.69 89 PHE A C 1
ATOM 735 O O . PHE A 1 89 ? -9.338 12.081 6.187 1.00 91.69 89 PHE A O 1
ATOM 742 N N . SER A 1 90 ? -10.184 10.186 5.349 1.00 89.00 90 SER A N 1
ATOM 743 C CA . SER A 1 90 ? -11.597 10.501 5.500 1.00 89.00 90 SER A CA 1
ATOM 744 C C . SER A 1 90 ? -12.337 9.214 5.897 1.00 89.00 90 SER A C 1
ATOM 746 O O . SER A 1 90 ? -11.757 8.128 5.792 1.00 89.00 90 SER A O 1
ATOM 748 N N . PRO A 1 91 ? -13.586 9.300 6.387 1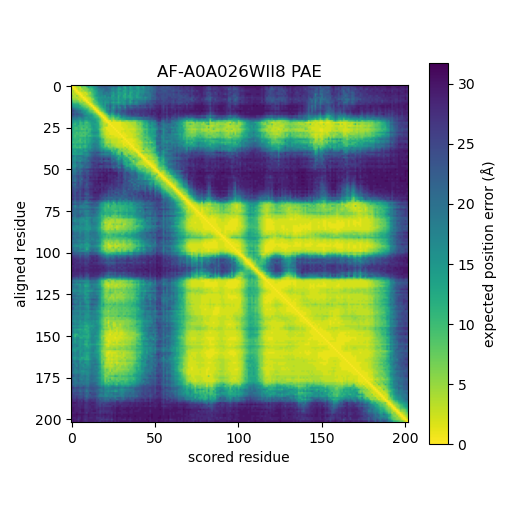.00 86.50 91 PRO A N 1
ATOM 749 C CA . PRO A 1 91 ? -14.348 8.124 6.812 1.00 86.50 91 PRO A CA 1
ATOM 750 C C . PRO A 1 91 ? -14.469 7.043 5.731 1.00 86.50 91 PRO A C 1
ATOM 752 O O . PRO A 1 91 ? -14.359 5.862 6.052 1.00 86.50 91 PRO A O 1
ATOM 755 N N . ASP A 1 92 ? -14.601 7.461 4.470 1.00 87.62 92 ASP A N 1
ATOM 756 C CA . ASP A 1 92 ? -14.911 6.575 3.344 1.00 87.62 92 ASP A CA 1
ATOM 757 C C . ASP A 1 92 ? -13.709 6.289 2.434 1.00 87.62 92 ASP A C 1
ATOM 759 O O . ASP A 1 92 ? -13.796 5.453 1.537 1.00 87.62 92 ASP A O 1
ATOM 763 N N . VAL A 1 93 ? -12.571 6.962 2.646 1.00 90.38 93 VAL A N 1
ATOM 764 C CA . VAL A 1 93 ? -11.388 6.795 1.794 1.00 90.38 93 VAL A CA 1
ATOM 765 C C . VAL A 1 93 ? -10.273 6.106 2.561 1.00 90.38 93 VAL A C 1
ATOM 767 O O . VAL A 1 93 ? -9.617 6.679 3.436 1.00 90.38 93 VAL A O 1
ATOM 770 N N . THR A 1 94 ? -10.038 4.858 2.167 1.00 94.88 94 THR A N 1
ATOM 771 C CA . THR A 1 94 ? -8.933 4.026 2.639 1.00 94.88 94 THR A CA 1
ATOM 772 C C . THR A 1 94 ? -7.892 3.878 1.532 1.00 94.88 94 THR A C 1
ATOM 774 O O . THR A 1 94 ? -8.215 3.857 0.343 1.00 94.88 94 THR A O 1
ATOM 777 N N . GLY A 1 95 ? -6.626 3.764 1.910 1.00 96.31 95 GLY A N 1
ATOM 778 C CA . GLY A 1 95 ? -5.550 3.488 0.972 1.00 96.31 95 GLY A CA 1
ATOM 779 C C . GLY A 1 95 ? -4.326 2.905 1.654 1.00 96.31 95 GLY A C 1
ATOM 780 O O . GLY A 1 95 ? -4.255 2.801 2.880 1.00 96.31 95 GLY A O 1
ATOM 781 N N . VAL A 1 96 ? -3.352 2.513 0.846 1.00 97.31 96 VAL A N 1
ATOM 782 C CA . VAL A 1 96 ? -2.070 1.991 1.313 1.00 97.31 96 VAL A CA 1
ATOM 783 C C . VAL A 1 96 ? -0.967 3.006 1.066 1.00 97.31 96 VAL A C 1
ATOM 785 O O . VAL A 1 96 ? -0.911 3.654 0.022 1.00 97.31 96 VAL A O 1
ATOM 788 N N . ILE A 1 97 ? -0.066 3.151 2.031 1.00 96.88 97 ILE A N 1
ATOM 789 C CA . ILE A 1 97 ? 1.110 4.004 1.873 1.00 96.88 97 ILE A CA 1
ATOM 790 C C . ILE A 1 97 ? 2.089 3.315 0.921 1.00 96.88 97 ILE A C 1
ATOM 792 O O . ILE A 1 97 ? 2.619 2.260 1.256 1.00 96.88 97 ILE A O 1
ATOM 796 N N . ILE A 1 98 ? 2.357 3.917 -0.236 1.00 95.69 98 ILE A N 1
ATOM 797 C CA . ILE A 1 98 ? 3.321 3.410 -1.234 1.00 95.69 98 ILE A CA 1
ATOM 798 C C . ILE A 1 98 ? 4.682 4.111 -1.164 1.00 95.69 98 ILE A C 1
ATOM 800 O O . ILE A 1 98 ? 5.643 3.676 -1.789 1.00 95.69 98 ILE A O 1
ATOM 804 N N . GLY A 1 99 ? 4.770 5.198 -0.400 1.00 92.38 99 GLY A N 1
ATOM 805 C CA . GLY A 1 99 ? 5.988 5.976 -0.228 1.00 92.38 99 GLY A CA 1
ATOM 806 C C . GLY A 1 99 ? 5.753 7.183 0.667 1.00 92.38 99 GLY A C 1
ATOM 807 O O . GLY A 1 99 ? 4.651 7.417 1.167 1.00 92.38 99 GLY A O 1
ATOM 808 N N . TRP A 1 100 ? 6.793 7.979 0.862 1.00 89.81 100 TRP A N 1
ATOM 809 C CA . TRP A 1 100 ? 6.717 9.241 1.585 1.00 89.81 100 TRP A CA 1
ATOM 810 C C . TRP A 1 100 ? 7.768 10.215 1.062 1.00 89.81 100 TRP A C 1
ATOM 812 O O . TRP A 1 100 ? 8.796 9.816 0.519 1.00 89.81 100 TRP A O 1
ATOM 822 N N . LEU A 1 101 ? 7.481 11.503 1.221 1.00 82.31 101 LEU A N 1
ATOM 823 C CA . LEU A 1 101 ? 8.327 12.611 0.804 1.00 82.31 101 LEU A CA 1
ATOM 824 C C . LEU A 1 101 ? 8.582 13.516 2.006 1.00 82.31 101 LEU A C 1
ATOM 826 O O . LEU A 1 101 ? 7.661 13.886 2.744 1.00 82.31 101 LEU A O 1
ATOM 830 N N . MET A 1 102 ? 9.841 13.903 2.169 1.00 74.19 102 MET A N 1
ATOM 831 C CA . MET A 1 102 ? 10.218 15.008 3.038 1.00 74.19 102 MET A CA 1
ATOM 832 C C . MET A 1 102 ? 10.161 16.266 2.179 1.00 74.19 102 MET A C 1
ATOM 834 O O . MET A 1 102 ? 10.952 16.396 1.249 1.00 74.19 102 MET A O 1
ATOM 838 N N . ARG A 1 103 ? 9.220 17.176 2.438 1.00 61.72 103 ARG A N 1
ATOM 839 C CA . ARG A 1 103 ? 9.316 18.513 1.846 1.00 61.72 103 ARG A CA 1
ATOM 840 C C . ARG A 1 103 ? 10.213 19.354 2.735 1.00 61.72 103 ARG A C 1
ATOM 842 O O . ARG A 1 103 ? 9.959 19.474 3.939 1.00 61.72 103 ARG A O 1
ATOM 849 N N . ASP A 1 104 ? 11.256 19.910 2.137 1.00 54.16 104 ASP A N 1
ATOM 850 C CA . ASP A 1 104 ? 12.065 20.913 2.805 1.00 54.16 104 ASP A CA 1
ATOM 851 C C . ASP A 1 104 ? 11.209 22.140 3.126 1.00 54.16 104 ASP A C 1
ATOM 853 O O . ASP A 1 104 ? 10.206 22.435 2.470 1.00 54.16 104 ASP A O 1
ATOM 857 N N . TYR A 1 105 ? 11.572 22.788 4.227 1.00 48.66 105 TYR A N 1
ATOM 858 C CA . TYR A 1 105 ? 10.896 23.950 4.781 1.00 48.66 105 TYR A CA 1
ATOM 859 C C . TYR A 1 105 ? 10.704 25.031 3.704 1.00 48.66 105 TYR A C 1
ATOM 861 O O . TYR A 1 105 ? 11.679 25.516 3.135 1.00 48.66 105 TYR A O 1
ATOM 869 N N . ASN A 1 106 ? 9.453 25.412 3.421 1.00 50.72 106 ASN A N 1
ATOM 870 C CA . ASN A 1 106 ? 9.153 26.565 2.576 1.00 50.72 106 ASN A CA 1
ATOM 871 C C . ASN A 1 106 ? 9.013 27.805 3.476 1.00 50.72 106 ASN A C 1
ATOM 873 O O . ASN A 1 106 ? 7.998 27.919 4.163 1.00 50.72 106 ASN A O 1
ATOM 877 N N . PRO A 1 107 ? 9.965 28.756 3.455 1.00 52.16 107 PRO A N 1
ATOM 878 C CA . PRO A 1 107 ? 9.928 29.935 4.321 1.00 52.16 107 PRO A CA 1
ATOM 879 C C . PRO A 1 107 ? 8.751 30.886 4.038 1.00 52.16 107 PRO A C 1
ATOM 881 O O . PRO A 1 107 ? 8.498 31.782 4.836 1.00 52.16 107 PRO A O 1
ATOM 884 N N . ARG A 1 108 ? 8.019 30.713 2.924 1.00 56.12 108 ARG A N 1
ATOM 885 C CA . ARG A 1 108 ? 6.836 31.525 2.576 1.00 56.12 108 ARG A CA 1
ATOM 886 C C . ARG A 1 108 ? 5.523 30.986 3.151 1.00 56.12 108 ARG A C 1
ATOM 888 O O . ARG A 1 108 ? 4.490 31.629 2.997 1.00 56.12 108 ARG A O 1
ATOM 895 N N . VAL A 1 109 ? 5.541 29.813 3.784 1.00 55.47 109 VAL A N 1
ATOM 896 C CA . VAL A 1 109 ? 4.362 29.196 4.402 1.00 55.47 109 VAL A CA 1
ATOM 897 C C . VAL A 1 109 ? 4.607 29.142 5.909 1.00 55.47 109 VAL A C 1
ATOM 899 O O . VAL A 1 109 ? 5.570 28.522 6.348 1.00 55.47 109 VAL A O 1
ATOM 902 N N . GLN A 1 110 ? 3.747 29.782 6.709 1.00 45.59 110 GLN A N 1
ATOM 903 C CA . GLN A 1 110 ? 3.843 29.854 8.179 1.00 45.59 110 GLN A CA 1
ATOM 904 C C . GLN A 1 110 ? 3.523 28.515 8.881 1.00 45.59 110 GLN A C 1
ATOM 906 O O . GLN A 1 110 ? 2.767 28.464 9.846 1.00 45.59 110 GLN A O 1
ATOM 911 N N . TYR A 1 111 ? 4.104 27.408 8.423 1.00 50.44 111 TYR A N 1
ATOM 912 C CA . TYR A 1 111 ? 4.169 26.175 9.200 1.00 50.44 111 TYR A CA 1
ATOM 913 C C . TYR A 1 111 ? 5.624 25.936 9.587 1.00 50.44 111 TYR A C 1
ATOM 915 O O . TYR A 1 111 ? 6.451 25.523 8.775 1.00 50.44 111 TYR A O 1
ATOM 923 N N . ALA A 1 112 ? 5.940 26.199 10.853 1.00 41.56 112 ALA A N 1
ATOM 924 C CA . ALA A 1 112 ? 7.214 25.839 11.454 1.00 41.56 112 ALA A CA 1
ATOM 925 C C . ALA A 1 112 ? 7.330 24.304 11.525 1.00 41.56 112 ALA A C 1
ATOM 927 O O . ALA A 1 112 ? 6.920 23.674 12.497 1.00 41.56 112 ALA A O 1
ATOM 928 N N . GLY A 1 113 ? 7.839 23.676 10.464 1.00 52.78 113 GLY A N 1
ATOM 929 C CA . GLY A 1 113 ? 8.121 22.244 10.463 1.00 52.78 113 GLY A CA 1
ATOM 930 C C . GLY A 1 113 ? 8.317 21.635 9.078 1.00 52.78 113 GLY A C 1
ATOM 931 O O . GLY A 1 113 ? 7.651 21.989 8.112 1.00 52.78 113 GLY A O 1
ATOM 932 N N . GLN A 1 114 ? 9.224 20.662 8.998 1.00 58.81 114 GLN A N 1
ATOM 933 C CA . GLN A 1 114 ? 9.429 19.829 7.814 1.00 58.81 114 GLN A CA 1
ATOM 934 C C . GLN A 1 114 ? 8.139 19.045 7.511 1.00 58.81 114 GLN A C 1
ATOM 936 O O . GLN A 1 114 ? 7.717 18.212 8.324 1.00 58.81 114 GLN A O 1
ATOM 941 N N . ILE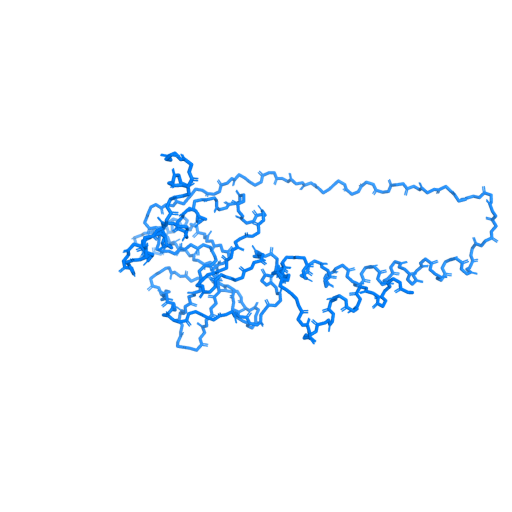 A 1 115 ? 7.490 19.312 6.372 1.00 57.62 115 ILE A N 1
ATOM 942 C CA . ILE A 1 115 ? 6.216 18.666 6.029 1.00 57.62 115 ILE A CA 1
ATOM 943 C C . ILE A 1 115 ? 6.506 17.226 5.602 1.00 57.62 115 ILE A C 1
ATOM 945 O O . ILE A 1 115 ? 7.145 16.967 4.582 1.00 57.62 115 ILE A O 1
ATOM 949 N N . ARG A 1 116 ? 6.021 16.281 6.413 1.00 74.19 116 ARG A N 1
ATOM 950 C CA . ARG A 1 116 ? 6.074 14.840 6.148 1.00 74.19 116 ARG A CA 1
ATOM 951 C C . ARG A 1 116 ? 4.803 14.429 5.425 1.00 74.19 116 ARG A C 1
ATOM 953 O O . ARG A 1 116 ? 3.760 14.279 6.069 1.00 74.19 116 ARG A O 1
ATOM 960 N N . ALA A 1 117 ? 4.895 14.264 4.113 1.00 85.31 117 ALA A N 1
ATOM 961 C CA . ALA A 1 117 ? 3.773 13.822 3.303 1.00 85.31 117 ALA A CA 1
ATOM 962 C C . ALA A 1 117 ? 3.938 12.342 2.950 1.00 85.31 117 ALA A C 1
ATOM 964 O O . ALA A 1 117 ? 4.964 11.930 2.413 1.00 85.31 117 ALA A O 1
ATOM 965 N N . TYR A 1 118 ? 2.925 11.544 3.250 1.00 91.69 118 TYR A N 1
ATOM 966 C CA . TYR A 1 118 ? 2.827 10.158 2.817 1.00 91.69 118 TYR A CA 1
ATOM 967 C C . TYR A 1 118 ? 2.115 10.108 1.470 1.00 91.69 118 TYR A C 1
ATOM 969 O O . TYR A 1 118 ? 1.161 10.851 1.242 1.00 91.69 118 TYR A O 1
ATOM 977 N N . ILE A 1 119 ? 2.588 9.237 0.588 1.00 93.62 119 ILE A N 1
ATOM 978 C CA . ILE A 1 119 ? 1.963 8.949 -0.697 1.00 93.62 119 ILE A CA 1
ATOM 979 C C . ILE A 1 119 ? 1.036 7.756 -0.479 1.00 93.62 119 ILE A C 1
ATOM 981 O O . ILE A 1 119 ? 1.503 6.656 -0.180 1.00 93.62 119 ILE A O 1
ATOM 985 N N . VAL A 1 120 ? -0.267 7.986 -0.592 1.00 95.12 120 VAL A N 1
ATOM 986 C CA . VAL A 1 120 ? -1.317 6.998 -0.336 1.00 95.12 120 VAL A CA 1
ATOM 987 C C . VAL A 1 120 ? -1.985 6.630 -1.654 1.00 95.12 120 VAL A C 1
ATOM 989 O O . VAL A 1 120 ? -2.488 7.513 -2.341 1.00 95.12 120 VAL A O 1
ATOM 992 N N . LEU A 1 121 ? -1.989 5.342 -1.994 1.00 96.00 121 LEU A N 1
ATOM 993 C CA . LEU A 1 121 ? -2.708 4.778 -3.135 1.00 96.00 121 LEU A CA 1
ATOM 994 C C . LEU A 1 121 ? -4.039 4.192 -2.654 1.00 96.00 121 LEU A C 1
ATOM 996 O O . LEU A 1 121 ? -4.062 3.284 -1.818 1.00 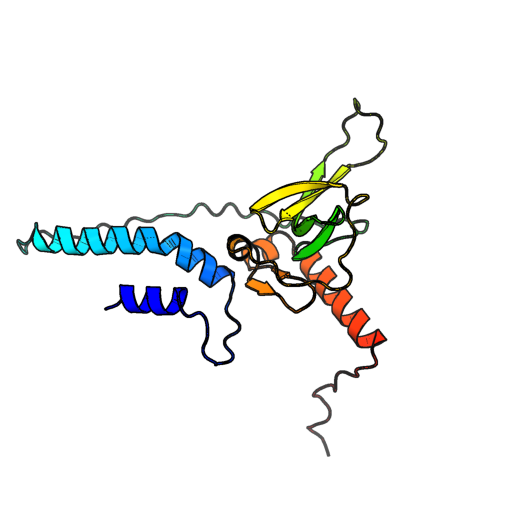96.00 121 LEU A O 1
ATOM 1000 N N . CYS A 1 122 ? -5.137 4.735 -3.163 1.00 93.81 122 CYS A N 1
ATOM 1001 C CA . CYS A 1 122 ? -6.499 4.332 -2.830 1.00 93.81 122 CYS A CA 1
ATOM 1002 C C . CYS A 1 122 ? -6.999 3.188 -3.722 1.00 93.81 122 CYS A C 1
ATOM 1004 O O . CYS A 1 122 ? -6.389 2.838 -4.735 1.00 93.81 122 CYS A O 1
ATOM 1006 N N . GLU A 1 123 ? -8.120 2.579 -3.333 1.00 91.44 123 GLU A N 1
ATOM 1007 C CA . GLU A 1 123 ? -8.732 1.475 -4.086 1.00 91.44 123 GLU A CA 1
ATOM 1008 C C . GLU A 1 123 ? -9.141 1.890 -5.510 1.00 91.44 123 GLU A C 1
ATOM 1010 O O . GLU A 1 123 ? -8.973 1.119 -6.448 1.00 91.44 123 GLU A O 1
ATOM 1015 N N . ASP A 1 124 ? -9.568 3.141 -5.686 1.00 89.81 124 ASP A N 1
ATOM 1016 C CA . ASP A 1 124 ? -9.976 3.749 -6.959 1.00 89.81 124 ASP A CA 1
ATOM 1017 C C . ASP A 1 124 ? -8.799 4.209 -7.845 1.00 89.81 124 ASP A C 1
ATOM 1019 O O . ASP A 1 124 ? -8.979 5.018 -8.756 1.00 89.81 124 ASP A O 1
ATOM 1023 N N . ASN A 1 125 ? -7.585 3.712 -7.581 1.00 89.00 125 ASN A N 1
ATOM 1024 C CA . ASN A 1 125 ? -6.328 4.087 -8.241 1.00 89.00 125 ASN A CA 1
ATOM 1025 C C . ASN A 1 125 ? -5.892 5.548 -8.060 1.00 89.00 125 ASN A C 1
ATOM 1027 O O . ASN A 1 125 ? -4.897 5.963 -8.662 1.00 89.00 125 ASN A O 1
ATOM 1031 N N . ARG A 1 126 ? -6.572 6.340 -7.224 1.00 91.50 126 ARG A N 1
ATOM 1032 C CA . ARG A 1 126 ? -6.125 7.706 -6.939 1.00 91.50 126 ARG A CA 1
ATOM 1033 C C . ARG A 1 126 ? -4.946 7.698 -5.977 1.00 91.50 126 ARG A C 1
ATOM 1035 O O . ARG A 1 126 ? -4.890 6.913 -5.031 1.00 91.50 126 ARG A O 1
ATOM 1042 N N . ILE A 1 127 ? -4.007 8.607 -6.223 1.00 92.06 127 ILE A N 1
ATOM 1043 C CA . ILE A 1 127 ? -2.833 8.816 -5.378 1.00 92.06 127 ILE A CA 1
ATOM 1044 C C . ILE A 1 127 ? -2.968 10.163 -4.679 1.00 92.06 127 ILE A C 1
ATOM 1046 O O . ILE A 1 127 ? -3.164 11.191 -5.326 1.00 92.06 127 ILE A O 1
ATOM 1050 N N . PHE A 1 128 ? -2.805 10.162 -3.360 1.00 91.06 128 PHE A N 1
ATOM 1051 C CA . PHE A 1 128 ? -2.852 11.362 -2.537 1.00 91.06 128 PHE A CA 1
ATOM 1052 C C . PHE A 1 128 ? -1.538 11.586 -1.796 1.00 91.06 128 PHE A C 1
ATOM 1054 O O . PHE A 1 128 ? -0.903 10.647 -1.322 1.00 91.06 128 PHE A O 1
ATOM 1061 N N . SER A 1 129 ? -1.154 12.854 -1.651 1.00 90.62 129 SER A N 1
ATOM 1062 C CA . SER A 1 129 ? -0.048 13.273 -0.790 1.00 90.62 129 SER A CA 1
ATOM 1063 C C . SER A 1 129 ? -0.626 13.867 0.492 1.00 90.62 129 SER A C 1
ATOM 1065 O O . SER A 1 129 ? -1.137 14.986 0.482 1.00 90.62 129 SER A O 1
ATOM 1067 N N . ILE A 1 130 ? -0.593 13.103 1.586 1.00 88.38 130 ILE A N 1
ATOM 1068 C CA . ILE A 1 130 ? -1.295 13.438 2.832 1.00 88.38 130 ILE A CA 1
ATOM 1069 C C . ILE A 1 130 ? -0.299 13.607 3.978 1.00 88.38 130 ILE A C 1
ATOM 1071 O O . ILE A 1 130 ? 0.590 12.781 4.186 1.00 88.38 130 ILE A O 1
ATOM 1075 N N . SER A 1 131 ? -0.456 14.676 4.759 1.00 87.88 131 SER A N 1
ATOM 1076 C CA . SER A 1 131 ? 0.341 14.873 5.972 1.00 87.88 131 SER A CA 1
ATOM 1077 C C . SER A 1 131 ? 0.046 13.788 7.007 1.00 87.88 131 SER A C 1
ATOM 1079 O O . SER A 1 131 ? -1.110 13.453 7.255 1.00 87.88 131 SER A O 1
ATOM 1081 N N . GLY A 1 132 ? 1.081 13.295 7.690 1.00 85.00 132 GLY A N 1
ATOM 1082 C CA . GLY A 1 132 ? 0.934 12.267 8.728 1.00 85.00 132 GLY A CA 1
ATOM 1083 C C . GLY A 1 132 ? 0.012 12.618 9.897 1.00 85.00 132 GLY A C 1
ATOM 1084 O O . GLY A 1 132 ? -0.371 11.722 10.640 1.00 85.00 132 GLY A O 1
ATOM 1085 N N . ILE A 1 133 ? -0.310 13.897 10.095 1.00 87.56 133 ILE A N 1
ATOM 1086 C CA . ILE A 1 133 ? -1.262 14.338 11.126 1.00 87.56 133 ILE A CA 1
ATOM 1087 C C . ILE A 1 133 ? -2.723 14.089 10.727 1.00 87.56 133 ILE A C 1
ATOM 1089 O O . ILE A 1 133 ? -3.563 13.991 11.608 1.00 87.56 133 ILE A O 1
ATOM 1093 N N . HIS A 1 134 ? -3.008 13.967 9.427 1.00 89.88 134 HIS A N 1
ATOM 1094 C CA . HIS A 1 134 ? -4.351 13.729 8.882 1.00 89.88 134 HIS A CA 1
ATOM 1095 C C . HIS A 1 134 ? -4.590 12.258 8.519 1.00 89.88 134 HIS A C 1
ATOM 1097 O O . HIS A 1 134 ? -5.636 11.915 7.983 1.00 89.88 134 HIS A O 1
ATOM 1103 N N . LEU A 1 135 ? -3.603 11.392 8.757 1.00 92.62 135 LEU A N 1
ATOM 1104 C CA . LEU A 1 135 ? -3.748 9.957 8.568 1.00 92.62 135 LEU A CA 1
ATOM 1105 C C . LEU A 1 135 ? 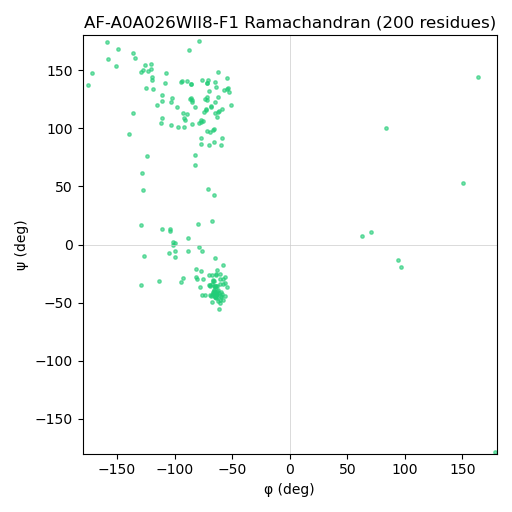-4.138 9.292 9.877 1.00 92.62 135 LEU A C 1
ATOM 1107 O O . LEU A 1 135 ? -3.543 9.567 10.923 1.00 92.62 135 LEU A O 1
ATOM 1111 N N . GLU A 1 136 ? -5.037 8.326 9.773 1.00 94.94 136 GLU A N 1
ATOM 1112 C CA . GLU A 1 136 ? -5.403 7.408 10.840 1.00 94.94 136 GLU A CA 1
ATOM 1113 C C . GLU A 1 136 ? -5.119 5.963 10.422 1.00 94.94 136 GLU A C 1
ATOM 1115 O O . GLU A 1 136 ? -5.356 5.560 9.279 1.00 94.94 136 GLU A O 1
ATOM 1120 N N . LYS A 1 137 ? -4.642 5.152 11.371 1.00 92.81 137 LYS A N 1
ATOM 1121 C CA . LYS A 1 137 ? -4.486 3.707 11.171 1.00 92.81 137 LYS A CA 1
ATOM 1122 C C . LYS A 1 137 ? -5.863 3.045 11.109 1.00 92.81 137 LYS A C 1
ATOM 1124 O O . LYS A 1 137 ? -6.698 3.251 11.992 1.00 92.81 137 LYS A O 1
ATOM 1129 N N . VAL A 1 138 ? -6.079 2.191 10.112 1.00 93.69 138 VAL A N 1
ATOM 1130 C CA . VAL A 1 138 ? -7.298 1.378 10.044 1.00 93.69 138 VAL A CA 1
ATOM 1131 C C . VAL A 1 138 ? -7.245 0.290 11.121 1.00 93.69 138 VAL A C 1
ATOM 1133 O O . VAL A 1 138 ? -6.269 -0.453 11.217 1.00 93.69 138 VAL A O 1
ATOM 1136 N N . LYS A 1 139 ? -8.293 0.205 11.952 1.00 90.19 139 LYS A N 1
ATOM 1137 C CA . LYS A 1 139 ? -8.381 -0.766 13.060 1.00 90.19 139 LYS A CA 1
ATOM 1138 C C . LYS A 1 139 ? -8.477 -2.208 12.555 1.00 90.19 139 LYS A C 1
ATOM 1140 O O . LYS A 1 139 ? -7.832 -3.096 13.101 1.00 90.19 139 LYS A O 1
ATOM 1145 N N . THR A 1 140 ? -9.264 -2.415 11.503 1.00 91.50 140 THR A N 1
ATOM 1146 C CA . THR A 1 140 ? -9.534 -3.711 10.868 1.00 91.50 140 THR A CA 1
ATOM 1147 C C . THR A 1 140 ? -9.176 -3.631 9.381 1.00 91.50 140 THR A C 1
ATOM 1149 O O . THR A 1 140 ? -10.061 -3.434 8.547 1.00 91.50 140 THR A O 1
ATOM 1152 N N . PRO A 1 141 ? -7.876 -3.674 9.042 1.00 92.94 141 PRO A N 1
ATOM 1153 C CA . PRO A 1 141 ? -7.416 -3.556 7.663 1.00 92.94 141 PRO A CA 1
ATOM 1154 C C . PRO A 1 141 ? -7.906 -4.736 6.819 1.00 92.94 141 PRO A C 1
ATOM 1156 O O . PRO A 1 141 ? -7.822 -5.889 7.239 1.00 92.94 141 PRO A O 1
ATOM 1159 N N . GLN A 1 142 ? -8.387 -4.439 5.615 1.00 93.81 142 GLN A N 1
ATOM 1160 C CA . GLN A 1 142 ? -8.773 -5.431 4.614 1.00 93.81 142 GLN A CA 1
ATOM 1161 C C . GLN A 1 142 ? -7.934 -5.236 3.345 1.00 93.81 142 GLN A C 1
ATOM 1163 O O . GLN A 1 142 ? -7.514 -4.107 3.0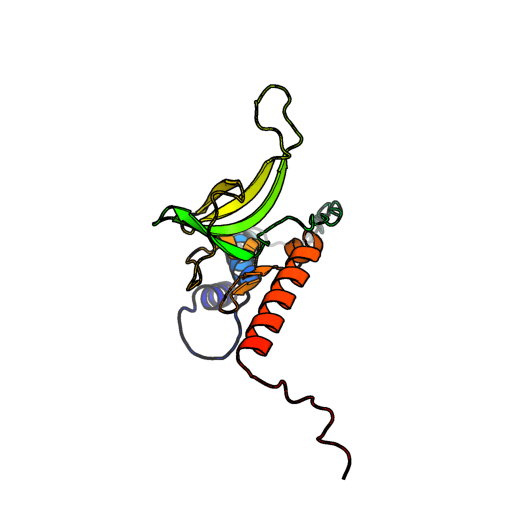74 1.00 93.81 142 GLN A O 1
ATOM 1168 N N . PRO A 1 143 ? -7.678 -6.300 2.563 1.00 94.00 143 PRO A N 1
ATOM 1169 C CA . PRO A 1 143 ? -7.033 -6.149 1.270 1.00 94.00 143 PRO A CA 1
ATOM 1170 C C . PRO A 1 143 ? -7.902 -5.294 0.338 1.00 94.00 143 PRO A C 1
ATOM 1172 O O . PRO A 1 143 ? -9.071 -5.601 0.113 1.00 94.00 143 PRO A O 1
ATOM 1175 N N . LEU A 1 144 ? -7.304 -4.246 -0.217 1.00 93.25 144 LEU A N 1
ATOM 1176 C CA . LEU A 1 144 ? -7.888 -3.376 -1.234 1.00 93.25 144 LEU A CA 1
ATOM 1177 C C . LEU A 1 144 ? -7.967 -4.123 -2.575 1.00 93.25 144 LEU A C 1
ATOM 1179 O O . LEU A 1 144 ? -7.015 -4.806 -2.974 1.00 93.25 144 LEU A O 1
ATOM 1183 N N . LYS A 1 145 ? -9.072 -3.953 -3.301 1.00 92.56 145 LYS A N 1
ATOM 1184 C CA . LYS A 1 145 ? -9.294 -4.483 -4.654 1.00 92.56 145 LYS A CA 1
ATOM 1185 C C . LYS A 1 145 ? -8.647 -3.576 -5.695 1.00 92.56 145 LYS A C 1
ATOM 1187 O O . LYS A 1 145 ? -9.324 -2.920 -6.481 1.00 92.56 145 LYS A O 1
ATOM 1192 N N . ASN A 1 146 ? -7.320 -3.552 -5.694 1.00 89.88 146 ASN A N 1
ATOM 1193 C CA . ASN A 1 146 ? -6.538 -2.737 -6.609 1.00 89.88 146 ASN A CA 1
ATOM 1194 C C . ASN A 1 146 ? -5.356 -3.546 -7.173 1.00 89.88 146 ASN A C 1
ATOM 1196 O O . ASN A 1 146 ? -4.427 -3.901 -6.450 1.00 89.88 146 ASN A O 1
ATOM 1200 N N . ASP A 1 147 ? -5.386 -3.817 -8.480 1.00 87.31 147 ASP A N 1
ATOM 1201 C CA . ASP A 1 147 ? -4.346 -4.582 -9.180 1.00 87.31 147 ASP A CA 1
ATOM 1202 C C . ASP A 1 147 ? -3.011 -3.820 -9.301 1.00 87.31 147 ASP A C 1
ATOM 1204 O O . ASP A 1 147 ? -1.950 -4.445 -9.340 1.00 87.31 147 ASP A O 1
ATOM 1208 N N . VAL A 1 148 ? -3.035 -2.480 -9.300 1.00 91.50 148 VAL A N 1
ATOM 1209 C CA . VAL A 1 148 ? -1.837 -1.615 -9.359 1.00 91.50 148 VAL A CA 1
ATOM 1210 C C . VAL A 1 148 ? -0.946 -1.821 -8.133 1.00 91.50 148 VAL A C 1
ATOM 1212 O O . VAL A 1 148 ? 0.261 -1.588 -8.190 1.00 91.50 148 VAL A O 1
ATOM 1215 N N . LEU A 1 149 ? -1.502 -2.330 -7.030 1.00 92.94 149 LEU A N 1
ATOM 1216 C CA . LEU A 1 149 ? -0.739 -2.670 -5.829 1.00 92.94 149 LEU A CA 1
ATOM 1217 C C . LEU A 1 149 ? 0.374 -3.677 -6.087 1.00 92.94 149 LEU A C 1
ATOM 1219 O O . LEU A 1 149 ? 1.404 -3.602 -5.416 1.00 92.94 149 LEU A O 1
ATOM 1223 N N . GLY A 1 150 ? 0.214 -4.562 -7.073 1.00 89.50 150 GLY A N 1
ATOM 1224 C CA . GLY A 1 150 ? 1.258 -5.511 -7.445 1.00 89.50 150 GLY A CA 1
ATOM 1225 C C . GLY A 1 150 ? 2.554 -4.839 -7.898 1.00 89.50 150 GLY A C 1
ATOM 1226 O O . GLY A 1 150 ? 3.634 -5.380 -7.680 1.00 89.50 150 GLY A O 1
ATOM 1227 N N . ARG A 1 151 ? 2.490 -3.603 -8.407 1.00 91.94 151 ARG A N 1
ATOM 1228 C CA . ARG A 1 151 ? 3.686 -2.813 -8.732 1.00 91.94 151 ARG A CA 1
ATOM 1229 C C . ARG A 1 151 ? 4.583 -2.550 -7.515 1.00 91.94 151 ARG A C 1
ATOM 1231 O O . ARG A 1 151 ? 5.794 -2.403 -7.667 1.00 91.94 151 ARG A O 1
ATOM 1238 N N . TYR A 1 152 ? 4.003 -2.479 -6.317 1.00 94.44 152 TYR A N 1
ATOM 1239 C CA . TYR A 1 152 ? 4.693 -2.070 -5.088 1.00 94.44 152 TYR A CA 1
ATOM 1240 C C . TYR A 1 152 ? 4.828 -3.205 -4.066 1.00 94.44 152 TYR A C 1
ATOM 1242 O O . TYR A 1 152 ? 5.789 -3.248 -3.295 1.00 94.44 152 TYR A O 1
ATOM 1250 N N . PHE A 1 153 ? 3.867 -4.123 -4.040 1.00 95.56 153 PHE A N 1
ATOM 1251 C CA . PHE A 1 153 ? 3.722 -5.122 -2.990 1.00 95.56 153 PHE A CA 1
ATOM 1252 C C . PHE A 1 153 ? 3.589 -6.520 -3.576 1.00 95.56 153 PHE A C 1
ATOM 1254 O O . PHE A 1 153 ? 3.006 -6.699 -4.643 1.00 95.56 153 PHE A O 1
ATOM 1261 N N . SER A 1 154 ? 4.091 -7.512 -2.845 1.00 93.31 154 SER A N 1
ATOM 1262 C CA . SER A 1 154 ? 3.989 -8.920 -3.232 1.00 93.31 154 SER A CA 1
ATOM 1263 C C . SER A 1 154 ? 2.791 -9.618 -2.595 1.00 93.31 154 SER A C 1
ATOM 1265 O O . SER A 1 154 ? 2.191 -10.500 -3.196 1.00 93.31 154 SER A O 1
ATOM 1267 N N . ALA A 1 155 ? 2.391 -9.233 -1.382 1.00 93.38 155 ALA A N 1
ATOM 1268 C CA . ALA A 1 155 ? 1.276 -9.878 -0.691 1.00 93.38 155 ALA A CA 1
ATOM 1269 C C . ALA A 1 155 ? 0.661 -8.986 0.387 1.00 93.38 155 ALA A C 1
ATOM 1271 O O . ALA A 1 155 ? 1.317 -8.102 0.929 1.00 93.38 155 ALA A O 1
ATOM 1272 N N . PHE A 1 156 ? -0.575 -9.285 0.776 1.00 93.50 156 PHE A N 1
ATOM 1273 C CA . PHE A 1 156 ? -1.157 -8.813 2.032 1.00 93.50 156 PHE A CA 1
ATOM 1274 C C . PHE A 1 156 ? -0.940 -9.868 3.130 1.00 93.50 156 PHE A C 1
ATOM 1276 O O . PHE A 1 156 ? -1.028 -11.068 2.861 1.00 93.50 156 PHE A O 1
ATOM 1283 N N . ASN A 1 157 ? -0.626 -9.454 4.361 1.00 89.88 157 ASN A N 1
ATOM 1284 C CA . ASN A 1 157 ? -0.368 -10.378 5.481 1.00 89.88 157 ASN A CA 1
ATOM 1285 C C . ASN A 1 157 ? -1.445 -10.367 6.578 1.00 89.88 157 ASN A C 1
ATOM 1287 O O . ASN A 1 157 ? -1.202 -10.850 7.680 1.00 89.88 157 ASN A O 1
ATOM 1291 N N . GLY A 1 158 ? -2.603 -9.769 6.302 1.00 89.94 158 GLY A N 1
ATOM 1292 C CA . GLY A 1 158 ? -3.689 -9.613 7.271 1.00 89.94 158 GLY A CA 1
ATOM 1293 C C . GLY A 1 158 ? -3.704 -8.257 7.977 1.00 89.94 158 GLY A C 1
ATOM 1294 O O . GLY A 1 158 ? -4.744 -7.865 8.492 1.00 89.94 158 GLY A O 1
ATOM 1295 N N . THR A 1 159 ? -2.594 -7.509 7.983 1.00 91.62 159 THR A N 1
ATOM 1296 C CA . THR A 1 159 ? -2.544 -6.171 8.610 1.00 91.62 159 THR A CA 1
ATOM 1297 C C . THR A 1 159 ? -1.970 -5.084 7.713 1.00 91.62 159 THR A C 1
ATOM 1299 O O . THR A 1 159 ? -2.400 -3.933 7.779 1.00 91.62 159 THR A O 1
ATOM 1302 N N . HIS A 1 160 ? -1.002 -5.438 6.879 1.00 94.44 160 HIS A N 1
ATOM 1303 C CA . HIS A 1 160 ? -0.320 -4.540 5.963 1.00 94.44 160 HIS A CA 1
ATOM 1304 C C . HIS A 1 160 ? 0.119 -5.306 4.714 1.00 94.44 160 HIS A C 1
ATOM 1306 O O . HIS A 1 160 ? 0.089 -6.541 4.661 1.00 94.44 160 HIS A O 1
ATOM 1312 N N . TYR A 1 161 ? 0.528 -4.560 3.698 1.00 95.44 161 TYR A N 1
ATOM 1313 C CA . TYR A 1 161 ? 1.130 -5.116 2.500 1.00 95.44 161 TYR A CA 1
ATOM 1314 C C . TYR A 1 161 ? 2.633 -5.316 2.682 1.00 95.44 161 TYR A C 1
ATOM 1316 O O . TYR A 1 161 ? 3.321 -4.466 3.242 1.00 95.44 161 TYR A O 1
ATOM 1324 N N . ILE A 1 162 ? 3.133 -6.446 2.191 1.00 94.19 162 ILE A N 1
ATOM 1325 C CA . ILE A 1 162 ? 4.549 -6.793 2.145 1.00 94.19 162 ILE A CA 1
ATOM 1326 C C . ILE A 1 162 ? 5.160 -6.128 0.906 1.00 94.19 162 ILE A C 1
ATOM 1328 O O . ILE A 1 162 ? 4.731 -6.448 -0.207 1.00 94.19 162 ILE A O 1
ATOM 1332 N N . PRO A 1 163 ? 6.138 -5.218 1.066 1.00 94.31 163 PRO A N 1
ATOM 1333 C CA . PRO A 1 163 ? 6.864 -4.626 -0.057 1.00 94.31 163 PRO A CA 1
ATOM 1334 C C . PRO A 1 163 ? 7.487 -5.687 -0.970 1.00 94.31 163 PRO A C 1
ATOM 1336 O O . PRO A 1 163 ? 7.970 -6.708 -0.480 1.00 94.31 163 PRO A O 1
ATOM 1339 N N . ASN A 1 164 ? 7.503 -5.445 -2.282 1.00 92.75 164 ASN A N 1
ATOM 1340 C CA . ASN A 1 164 ? 8.285 -6.253 -3.223 1.00 92.75 164 ASN A CA 1
ATOM 1341 C C . ASN A 1 164 ? 9.773 -5.858 -3.193 1.00 92.75 164 ASN A C 1
ATOM 1343 O O . ASN A 1 164 ? 10.154 -4.901 -2.520 1.00 92.75 164 ASN A O 1
ATOM 1347 N N . GLU A 1 165 ? 10.630 -6.574 -3.921 1.00 90.06 165 GLU A N 1
ATOM 1348 C CA . GLU A 1 165 ? 12.087 -6.366 -3.866 1.00 90.06 165 GLU A CA 1
ATOM 1349 C C . GLU A 1 165 ? 12.529 -4.937 -4.216 1.00 90.06 165 GLU A C 1
ATOM 1351 O O . GLU A 1 165 ? 13.470 -4.403 -3.625 1.00 90.06 165 GLU A O 1
ATOM 1356 N N . THR A 1 166 ? 11.829 -4.265 -5.128 1.00 88.62 166 THR A N 1
ATOM 1357 C CA . THR A 1 166 ? 12.128 -2.871 -5.480 1.00 88.62 166 THR A CA 1
ATOM 1358 C C . THR A 1 166 ? 11.818 -1.933 -4.321 1.00 88.62 166 THR A C 1
ATOM 1360 O O . THR A 1 166 ? 12.676 -1.146 -3.916 1.00 88.62 166 THR A O 1
ATOM 1363 N N . VAL A 1 167 ? 10.629 -2.052 -3.729 1.00 90.88 167 VAL A N 1
ATOM 1364 C CA . VAL A 1 167 ? 10.222 -1.206 -2.599 1.00 90.88 167 VAL A CA 1
ATOM 1365 C C . VAL A 1 167 ? 11.029 -1.531 -1.335 1.00 90.88 167 VAL A C 1
ATOM 1367 O O . VAL A 1 167 ? 11.394 -0.609 -0.607 1.00 90.88 167 VAL A O 1
ATOM 1370 N N . LYS A 1 168 ? 11.398 -2.800 -1.099 1.00 91.56 168 LYS A N 1
ATOM 1371 C CA . LYS A 1 168 ? 12.284 -3.212 0.010 1.00 91.56 168 LYS A CA 1
ATOM 1372 C C . LYS A 1 168 ? 13.651 -2.538 -0.063 1.00 91.56 168 LYS A C 1
ATOM 1374 O O . LYS A 1 168 ? 14.141 -2.050 0.951 1.00 91.56 168 LYS A O 1
ATOM 1379 N N . ARG A 1 169 ? 14.260 -2.498 -1.253 1.00 89.69 169 ARG A N 1
ATOM 1380 C CA . ARG A 1 169 ? 15.558 -1.835 -1.462 1.00 89.69 169 ARG A CA 1
ATOM 1381 C C . ARG A 1 169 ? 15.471 -0.328 -1.229 1.00 89.69 169 ARG A C 1
ATOM 1383 O O . ARG A 1 169 ? 16.411 0.258 -0.702 1.00 89.69 169 ARG A O 1
ATOM 1390 N N . LEU A 1 170 ? 14.342 0.283 -1.588 1.00 90.31 170 LEU A N 1
ATOM 1391 C CA . LEU A 1 170 ? 14.146 1.723 -1.444 1.00 90.31 170 LEU A CA 1
ATOM 1392 C C . LEU A 1 170 ? 13.819 2.146 -0.002 1.00 90.31 170 LEU A C 1
ATOM 1394 O O . LEU A 1 170 ? 14.291 3.192 0.436 1.00 90.31 170 LEU A O 1
ATOM 1398 N N . TYR A 1 171 ? 13.059 1.332 0.739 1.00 90.75 171 TYR A N 1
ATOM 1399 C CA . TYR A 1 171 ? 12.590 1.628 2.101 1.00 90.75 171 TYR A CA 1
ATOM 1400 C C . TYR A 1 171 ? 12.909 0.496 3.104 1.00 90.75 171 TYR A C 1
ATOM 1402 O O . TYR A 1 171 ? 11.992 -0.078 3.701 1.00 90.75 171 TYR A O 1
ATOM 1410 N N . PRO A 1 172 ? 14.189 0.156 3.336 1.00 91.38 172 PRO A N 1
ATOM 1411 C CA . PRO A 1 172 ? 14.556 -0.972 4.200 1.00 91.38 172 PRO A CA 1
ATOM 1412 C C . PRO A 1 172 ? 14.114 -0.783 5.664 1.00 91.38 172 PRO A C 1
ATOM 1414 O O . PRO A 1 172 ? 13.675 -1.735 6.312 1.00 91.38 172 PRO A O 1
ATOM 1417 N N . ASP A 1 173 ? 14.150 0.451 6.174 1.00 91.69 173 ASP A N 1
ATOM 1418 C CA . ASP A 1 173 ? 13.760 0.773 7.554 1.00 91.69 173 ASP A CA 1
ATOM 1419 C C . ASP A 1 173 ? 12.255 0.568 7.810 1.00 91.69 173 ASP A C 1
ATOM 1421 O O . ASP A 1 173 ? 11.838 0.223 8.920 1.00 91.69 173 ASP A O 1
ATOM 1425 N N . ASP A 1 174 ? 11.422 0.764 6.784 1.00 91.75 174 ASP A N 1
ATOM 1426 C CA . ASP A 1 174 ? 9.970 0.602 6.881 1.00 91.75 174 ASP A CA 1
ATOM 1427 C C . ASP A 1 174 ? 9.596 -0.880 7.033 1.00 91.75 174 ASP A C 1
ATOM 1429 O O . ASP A 1 174 ? 8.689 -1.213 7.798 1.00 91.75 174 ASP A O 1
ATOM 1433 N N . LEU A 1 175 ? 10.349 -1.786 6.399 1.00 87.94 175 LEU A N 1
ATOM 1434 C CA . LEU A 1 175 ? 10.186 -3.231 6.583 1.00 87.94 175 LEU A CA 1
ATOM 1435 C C . LEU A 1 175 ? 10.513 -3.659 8.022 1.00 87.94 175 LEU A C 1
ATOM 1437 O O . LEU A 1 175 ? 9.774 -4.444 8.629 1.00 87.94 175 LEU A O 1
ATOM 1441 N N . LEU A 1 176 ? 11.595 -3.118 8.589 1.00 87.31 176 LEU A N 1
ATOM 1442 C CA . LEU A 1 176 ? 11.967 -3.376 9.980 1.00 87.31 176 LEU A CA 1
ATOM 1443 C C . LEU A 1 176 ? 10.896 -2.849 10.946 1.00 87.31 176 LEU A C 1
ATOM 1445 O O . LEU A 1 176 ? 10.505 -3.548 11.884 1.00 87.31 176 LEU A O 1
ATOM 1449 N N . TYR A 1 177 ? 10.368 -1.650 10.687 1.00 89.50 177 TYR A N 1
ATOM 1450 C CA . TYR A 1 177 ? 9.276 -1.068 11.467 1.00 89.50 177 TYR A CA 1
ATOM 1451 C 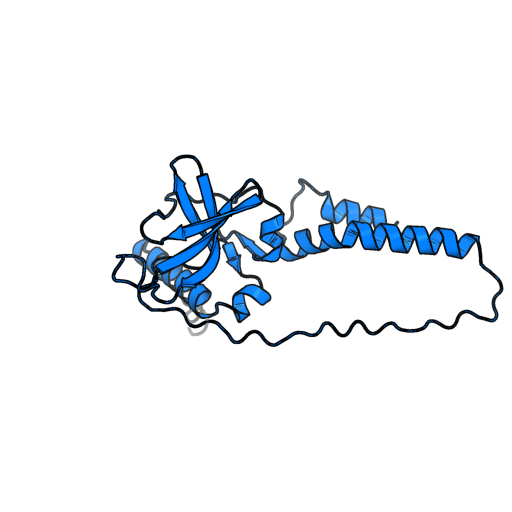C . TYR A 1 177 ? 8.031 -1.970 11.476 1.00 89.50 177 TYR A C 1
ATOM 1453 O O . TYR A 1 177 ? 7.484 -2.261 12.543 1.00 89.50 177 TYR A O 1
ATOM 1461 N N . LEU A 1 178 ? 7.611 -2.459 10.306 1.00 87.38 178 LEU A N 1
ATOM 1462 C CA . LEU A 1 178 ? 6.464 -3.360 10.173 1.00 87.38 178 LEU A CA 1
ATOM 1463 C C . LEU A 1 178 ? 6.667 -4.686 10.921 1.00 87.38 178 LEU A C 1
ATOM 1465 O O . LEU A 1 178 ? 5.760 -5.159 11.611 1.00 87.38 178 LEU A O 1
ATOM 1469 N N . THR A 1 179 ? 7.868 -5.257 10.836 1.00 83.06 179 THR A N 1
ATOM 1470 C CA . THR A 1 179 ? 8.211 -6.522 11.502 1.00 83.06 179 THR A CA 1
ATOM 1471 C C . THR A 1 179 ? 8.205 -6.372 13.026 1.00 83.06 179 THR A C 1
ATOM 1473 O O . THR A 1 179 ? 7.665 -7.217 13.745 1.00 83.06 179 THR A O 1
ATOM 1476 N N . ASN A 1 180 ? 8.723 -5.252 13.535 1.00 81.88 180 ASN A N 1
ATOM 1477 C CA . ASN A 1 180 ? 8.725 -4.952 14.967 1.00 81.88 180 ASN A CA 1
ATOM 1478 C C . ASN A 1 180 ? 7.317 -4.706 15.526 1.00 81.88 180 ASN A C 1
ATOM 1480 O O . ASN A 1 180 ? 7.029 -5.079 16.662 1.00 81.88 180 ASN A O 1
ATOM 1484 N N . GLN A 1 181 ? 6.413 -4.116 14.740 1.00 73.88 181 GLN A N 1
ATOM 1485 C CA . GLN A 1 181 ? 5.011 -3.972 15.144 1.00 73.88 181 GLN A CA 1
ATOM 1486 C C . GLN A 1 181 ? 4.330 -5.339 15.314 1.00 73.88 181 GLN A C 1
ATOM 1488 O O . GLN A 1 181 ? 3.586 -5.537 16.275 1.00 73.88 181 GLN A O 1
ATOM 1493 N N . LEU A 1 182 ? 4.611 -6.303 14.431 1.00 68.19 182 LEU A N 1
ATOM 1494 C CA . LEU A 1 182 ? 4.079 -7.663 14.554 1.00 68.19 182 LEU A CA 1
ATOM 1495 C C . LEU A 1 182 ? 4.609 -8.375 15.804 1.00 68.19 182 LEU A C 1
ATOM 1497 O O . LEU A 1 182 ? 3.823 -8.971 16.539 1.00 68.19 182 LEU A O 1
ATOM 1501 N N . SER A 1 183 ? 5.912 -8.281 16.087 1.00 66.06 183 SER A N 1
ATOM 1502 C CA . SER A 1 183 ? 6.503 -8.942 17.259 1.00 66.06 183 SER A CA 1
ATOM 1503 C C . SER A 1 183 ? 5.958 -8.391 18.580 1.00 66.06 183 SER A C 1
ATOM 1505 O O . SER A 1 183 ? 5.712 -9.158 19.512 1.00 66.06 183 SER A O 1
ATOM 1507 N N . GLN A 1 184 ? 5.679 -7.085 18.656 1.00 63.28 184 GLN A N 1
ATOM 1508 C CA . GLN A 1 184 ? 5.003 -6.485 19.810 1.00 63.28 184 GLN A CA 1
ATOM 1509 C C . GLN A 1 184 ? 3.562 -6.987 19.963 1.00 63.28 184 GLN A C 1
ATOM 1511 O O . GLN A 1 184 ? 3.155 -7.327 21.072 1.00 63.28 184 GLN A O 1
ATOM 1516 N N . ILE A 1 185 ? 2.802 -7.099 18.869 1.00 64.25 185 ILE A N 1
ATOM 1517 C CA . ILE A 1 185 ? 1.427 -7.624 18.908 1.00 64.25 185 ILE A CA 1
ATOM 1518 C C . ILE A 1 185 ? 1.406 -9.086 19.379 1.00 64.25 185 ILE A C 1
ATOM 1520 O O . ILE A 1 185 ? 0.560 -9.445 20.196 1.00 64.25 185 ILE A O 1
ATOM 1524 N N . VAL A 1 186 ? 2.334 -9.923 18.906 1.00 65.25 186 VAL A N 1
ATOM 1525 C CA . VAL A 1 186 ? 2.432 -11.339 19.310 1.00 65.25 186 VAL A CA 1
ATOM 1526 C C . VAL A 1 186 ? 2.778 -11.468 20.796 1.00 65.25 186 VAL A C 1
ATOM 1528 O O . VAL A 1 186 ? 2.116 -12.226 21.505 1.00 65.25 186 VAL A O 1
ATOM 1531 N N . LYS A 1 187 ? 3.735 -10.669 21.293 1.00 64.62 187 LYS A N 1
ATOM 1532 C CA . LYS A 1 187 ? 4.090 -10.613 22.723 1.00 64.62 187 LYS A CA 1
ATOM 1533 C C . LYS A 1 187 ? 2.906 -10.189 23.597 1.00 64.62 187 LYS A C 1
ATOM 1535 O O . LYS A 1 187 ? 2.653 -10.817 24.619 1.00 64.62 187 LYS A O 1
ATOM 1540 N N . LEU A 1 188 ? 2.154 -9.167 23.180 1.00 62.00 188 LEU A N 1
ATOM 1541 C CA . LEU A 1 188 ? 0.968 -8.689 23.905 1.00 62.00 188 LEU A CA 1
ATOM 1542 C C . LEU A 1 188 ? -0.190 -9.698 23.895 1.00 62.00 188 LEU A C 1
ATOM 1544 O O . LEU A 1 188 ? -1.006 -9.696 24.809 1.00 62.00 188 LEU A O 1
ATOM 1548 N N . ARG A 1 189 ? -0.265 -10.567 22.879 1.00 62.94 189 ARG A N 1
ATOM 1549 C CA . ARG A 1 189 ? -1.289 -11.619 22.762 1.00 62.94 189 ARG A CA 1
ATOM 1550 C C . ARG A 1 189 ? -0.904 -12.942 23.437 1.00 62.94 189 ARG A C 1
ATOM 1552 O O . ARG A 1 189 ? -1.644 -13.908 23.303 1.00 62.94 189 ARG A O 1
ATOM 1559 N N . GLY A 1 190 ? 0.223 -13.004 24.153 1.00 48.59 190 GLY A N 1
ATOM 1560 C CA . GLY A 1 190 ? 0.598 -14.163 24.972 1.00 48.59 190 GLY A CA 1
ATOM 1561 C C . GLY A 1 190 ? 0.997 -15.427 24.199 1.00 48.59 190 GLY A C 1
ATOM 1562 O O . GLY A 1 190 ? 1.167 -16.480 24.811 1.00 48.59 190 GLY A O 1
ATOM 1563 N N . PHE A 1 191 ? 1.186 -15.354 22.878 1.00 51.41 191 PHE A N 1
ATOM 1564 C CA . PHE A 1 191 ? 1.685 -16.488 22.100 1.00 51.41 191 PHE A CA 1
ATOM 1565 C C . PHE A 1 191 ? 3.198 -16.624 22.312 1.00 51.41 191 PHE A C 1
ATOM 1567 O O . PHE A 1 191 ? 3.982 -15.818 21.807 1.00 51.41 191 PHE A O 1
ATOM 1574 N N . ARG A 1 192 ? 3.619 -17.647 23.069 1.00 43.31 192 ARG A N 1
ATOM 1575 C CA . ARG A 1 192 ? 5.026 -18.068 23.111 1.00 43.31 192 ARG A CA 1
ATOM 1576 C C . ARG A 1 192 ? 5.364 -18.671 21.750 1.00 43.31 192 ARG A C 1
ATOM 1578 O O . ARG A 1 192 ? 4.747 -19.653 21.348 1.00 43.31 192 ARG A O 1
ATOM 1585 N N . ILE A 1 193 ? 6.329 -18.088 21.042 1.00 50.47 193 ILE A N 1
ATOM 1586 C CA . ILE A 1 193 ? 6.991 -18.799 19.946 1.00 50.47 193 ILE A CA 1
ATOM 1587 C C . ILE A 1 193 ? 7.721 -19.960 20.620 1.00 50.47 193 ILE A C 1
ATOM 1589 O O . ILE A 1 193 ? 8.602 -19.721 21.444 1.00 50.47 193 ILE A O 1
ATOM 1593 N N . LEU A 1 194 ? 7.295 -21.193 20.344 1.00 41.28 194 LEU A N 1
ATOM 1594 C CA . LEU A 1 194 ? 8.065 -22.370 20.726 1.00 41.28 194 LEU A CA 1
ATOM 1595 C C . LEU A 1 194 ? 9.378 -22.292 19.951 1.00 41.28 194 LEU A C 1
ATOM 1597 O O . LEU A 1 194 ? 9.389 -22.369 18.723 1.00 41.28 194 LEU A O 1
ATOM 1601 N N . ASP A 1 195 ? 10.462 -22.036 20.674 1.00 38.94 195 ASP A N 1
ATOM 1602 C CA . ASP A 1 195 ? 11.804 -22.047 20.120 1.00 38.94 195 ASP A CA 1
ATOM 1603 C C . ASP A 1 195 ? 12.104 -23.486 19.678 1.00 38.94 195 ASP A C 1
ATOM 1605 O O . ASP A 1 195 ? 12.016 -24.426 20.469 1.00 38.94 195 ASP A O 1
ATOM 1609 N N . THR A 1 196 ? 12.433 -23.685 18.403 1.00 44.66 196 THR A N 1
ATOM 1610 C CA . THR A 1 196 ? 12.739 -24.991 17.783 1.00 44.66 196 THR A CA 1
ATOM 1611 C C . THR A 1 196 ? 14.036 -25.636 18.302 1.00 44.66 196 THR A C 1
ATOM 1613 O O . THR A 1 196 ? 14.611 -26.499 17.646 1.00 44.66 196 THR A O 1
ATOM 1616 N N . ARG A 1 197 ? 14.516 -25.233 19.482 1.00 43.28 197 ARG A N 1
ATOM 1617 C CA . ARG A 1 197 ? 15.747 -25.723 20.113 1.00 43.28 197 ARG A CA 1
ATOM 1618 C C . ARG A 1 197 ? 15.524 -26.747 21.231 1.00 43.28 197 ARG A C 1
ATOM 1620 O O . ARG A 1 197 ? 16.509 -27.264 21.735 1.00 43.28 197 ARG A O 1
ATOM 1627 N N . GLU A 1 198 ? 14.281 -27.110 21.565 1.00 43.94 198 GLU A N 1
ATOM 1628 C CA . GLU A 1 198 ? 13.995 -28.144 22.586 1.00 43.94 198 GLU A CA 1
ATOM 1629 C C . GLU A 1 198 ? 13.557 -29.516 22.032 1.00 43.94 198 GLU A C 1
ATOM 1631 O O . GLU A 1 198 ? 13.112 -30.372 22.787 1.00 43.94 198 GLU A O 1
ATOM 1636 N N . LEU A 1 199 ? 13.711 -29.780 20.728 1.00 44.59 199 LEU A N 1
ATOM 1637 C CA . LEU A 1 199 ? 13.426 -31.108 20.145 1.00 44.59 199 LEU A CA 1
ATOM 1638 C C . LEU A 1 199 ? 14.672 -31.947 19.823 1.00 44.59 199 LEU A C 1
ATOM 1640 O O . LEU A 1 199 ? 14.559 -32.988 19.182 1.00 44.59 199 LEU A O 1
ATOM 1644 N N . GLN A 1 200 ? 15.857 -31.543 20.286 1.00 41.75 200 GLN A N 1
ATOM 1645 C CA . GLN A 1 200 ? 17.058 -32.381 20.220 1.00 41.75 200 GLN A CA 1
ATOM 1646 C C . GLN A 1 200 ? 17.866 -32.258 21.515 1.00 41.75 200 GLN A C 1
ATOM 1648 O O . GLN A 1 200 ? 18.671 -31.341 21.654 1.00 41.75 200 GLN A O 1
ATOM 1653 N N . GLY A 1 201 ? 17.654 -33.186 22.454 1.00 41.53 201 GLY A N 1
ATOM 1654 C CA . GLY A 1 201 ? 18.546 -33.361 23.604 1.00 41.53 201 GLY A CA 1
ATOM 1655 C C . GLY A 1 201 ? 17.903 -33.887 24.888 1.00 41.53 201 GLY A C 1
ATOM 1656 O O . GLY A 1 201 ? 18.076 -33.263 25.931 1.00 41.53 201 GLY A O 1
ATOM 1657 N N . GLN A 1 202 ? 17.191 -35.015 24.823 1.00 36.34 202 GLN A N 1
ATOM 1658 C CA . GLN A 1 202 ? 17.140 -35.990 25.922 1.00 36.34 202 GLN A CA 1
ATOM 1659 C C . GLN A 1 202 ? 17.810 -37.271 25.439 1.00 36.34 202 GLN A C 1
ATOM 1661 O O . GLN A 1 202 ? 17.612 -37.598 24.245 1.00 36.34 202 GLN A O 1
#

Organism: Ooceraea biroi (NCBI:txid2015173)

Solvent-accessible surface area (backbone atoms only — not comparable to full-atom values): 12447 Å² total; per-residue (Å²): 114,68,65,64,49,53,49,49,66,77,63,64,79,82,81,94,72,96,67,82,72,42,33,32,60,54,32,53,51,60,70,44,43,61,56,53,50,51,51,50,53,47,48,58,53,46,65,72,73,64,83,70,91,88,73,88,75,84,82,81,83,80,80,76,74,84,73,73,82,68,72,60,50,82,74,62,90,86,60,90,76,40,57,25,36,42,32,27,68,50,99,88,47,52,26,30,25,77,43,70,47,80,42,77,72,55,91,90,49,99,60,97,57,69,49,50,29,35,31,30,42,30,50,87,72,48,75,44,80,42,48,65,89,56,51,41,78,51,92,79,48,71,90,67,85,40,68,73,49,13,80,47,21,27,42,74,74,74,62,37,37,39,60,25,75,70,46,38,55,37,35,50,57,32,54,51,51,55,53,51,54,52,55,51,52,40,59,75,67,68,58,75,79,80,68,89,72,79,85,74,86,131

Mean predicted aligned error: 14.98 Å

Nearest PDB structures (foldseek):
  9h44-assembly1_A  TM=5.493E-01  e=4.408E-01  Homo sapiens
  6oqm-assembly1_A  TM=3.472E-01  e=3.453E-01  Homo sapiens
  7lmt-assembly1_G  TM=3.582E-01  e=1.036E+00  Homo sapiens
  6th6-assembly1_BD  TM=1.584E-01  e=7.768E+00  Thermococcus kodakarensis KOD1

Foldseek 3Di:
DVLVVLCCVLVPPDDDDPDQFFLLCSLVSVVCSVVCVVVVVVCVVCVVVDDDDDDPDDDDDDPPPPPPQQQADDDDPPDPAFAFFWKDLDPPWIFGFLAWDFADDDPVDPDPDTFIWTWTQTLVRDTDTHGPVSIDGDPFDDDRNHSCCSVFATHDDRGTGHGDPVNCNRHVVRNVVVVVVVVVVCVVVPDDPPDPPPPDDD